Protein AF-K8PH91-F1 (afdb_monomer)

Radius of gyration: 21.68 Å; Cα contacts (8 Å, |Δi|>4): 137; chains: 1; bounding box: 67×28×54 Å

Secondary structure (DSSP, 8-state):
--------TT--PPPPHHHHHHHHHHHHHHHHHHHHHHHHHHHHHHHHHHHS----HHHHHHHHSTT-TT-SHHHHHHHHHHTTSS-HHHHHHHHHHHHHHHHHHS-SS---TTSHHHHHHHTTSTT--TTS-HHHHHHHHHHHHHHHHHHHHHHHHHHHHHHSSTT--GGGSPP-

InterPro domains:
  IPR038026 MtlR-like superfamily [SSF158668] (19-139)

Solvent-accessible surface area (backbone atoms only — not comparable to full-atom values): 10431 Å² total; per-residue (Å²): 141,78,85,74,88,71,84,62,98,76,68,96,65,82,82,48,74,67,55,51,53,50,52,52,52,34,50,48,49,37,52,49,46,45,52,49,44,49,53,41,47,53,48,51,50,50,42,51,54,73,73,48,73,93,67,55,70,72,55,46,48,55,33,46,36,87,90,20,84,44,38,45,66,68,45,44,52,54,50,36,43,78,70,65,72,43,54,71,72,51,50,52,41,51,52,29,47,50,52,39,33,46,60,58,69,75,48,100,60,94,56,42,60,81,35,68,76,39,39,57,35,47,63,61,36,88,86,59,53,99,89,54,61,51,59,59,49,50,53,52,50,46,50,51,47,42,54,54,48,49,52,52,42,55,50,48,54,51,52,49,56,61,68,72,42,93,82,77,74,85,84,74,72,79,87,129

Mean predicted aligned error: 8.78 Å

Nearest PDB structures (foldseek):
  6kcr-assembly2_C  TM=5.954E-01  e=2.487E-03  Escherichia coli K-12
  3brj-assembly2_C  TM=5.992E-01  e=7.045E-03  Vibrio parahaemolyticus RIMD 2210633
  3brj-assembly1_A  TM=6.041E-01  e=1.101E-02  Vibrio parahaemolyticus RIMD 2210633
  3c8g-assembly2_B  TM=5.232E-01  e=2.434E-02  Shigella flexneri 2a str. 2457T
  3c8g-assembly2_C  TM=5.455E-01  e=2.824E-02  Shigella flexneri 2a str. 2457T

Structure (mmCIF, N/CA/C/O backbone):
data_AF-K8PH91-F1
#
_entry.id   AF-K8PH91-F1
#
loop_
_atom_site.group_PDB
_atom_site.id
_atom_site.type_symbol
_atom_site.label_atom_id
_atom_site.label_alt_id
_atom_site.label_comp_id
_atom_site.label_asym_id
_atom_site.label_entity_id
_atom_site.label_seq_id
_atom_site.pdbx_PDB_ins_code
_atom_site.Cartn_x
_atom_site.Cartn_y
_atom_site.Cartn_z
_atom_site.occupancy
_atom_site.B_iso_or_equiv
_atom_site.auth_seq_id
_atom_site.auth_comp_id
_atom_site.auth_asym_id
_atom_site.auth_atom_id
_atom_site.pdbx_PDB_model_num
ATOM 1 N N . MET A 1 1 ? 14.617 -16.494 -24.863 1.00 36.09 1 MET A N 1
ATOM 2 C CA . MET A 1 1 ? 15.940 -15.870 -24.653 1.00 36.09 1 MET A CA 1
ATOM 3 C C . MET A 1 1 ? 15.833 -14.420 -25.073 1.00 36.09 1 MET A C 1
ATOM 5 O O . MET A 1 1 ? 16.059 -14.099 -26.228 1.00 36.09 1 MET A O 1
ATOM 9 N N . THR A 1 2 ? 15.361 -13.575 -24.169 1.00 35.97 2 THR A N 1
ATOM 10 C CA . THR A 1 2 ? 15.293 -12.124 -24.360 1.00 35.97 2 THR A CA 1
ATOM 11 C C . THR A 1 2 ? 16.398 -11.537 -23.505 1.00 35.97 2 THR A C 1
ATOM 13 O O . THR A 1 2 ? 16.424 -11.778 -22.301 1.00 35.97 2 THR A O 1
ATOM 16 N N . GLU A 1 3 ? 17.360 -10.898 -24.163 1.00 38.28 3 GLU A N 1
ATOM 17 C CA . GLU A 1 3 ? 18.585 -10.380 -23.562 1.00 38.28 3 GLU A CA 1
ATOM 18 C C . GLU A 1 3 ? 18.276 -9.422 -22.407 1.00 38.28 3 GLU A C 1
ATOM 20 O O . GLU A 1 3 ? 17.591 -8.413 -22.569 1.00 38.28 3 GLU A O 1
ATOM 25 N N . GLU A 1 4 ? 18.798 -9.751 -21.226 1.00 35.47 4 GLU A N 1
ATOM 26 C CA . GLU A 1 4 ? 18.913 -8.813 -20.116 1.00 35.47 4 GLU A CA 1
ATOM 27 C C . GLU A 1 4 ? 19.819 -7.649 -20.545 1.00 35.47 4 GLU A C 1
ATOM 29 O O . GLU A 1 4 ? 20.935 -7.902 -21.017 1.00 35.47 4 GLU A O 1
ATOM 34 N N . PRO A 1 5 ? 19.456 -6.378 -20.308 1.00 37.62 5 PRO A N 1
ATOM 35 C CA . PRO A 1 5 ? 20.433 -5.310 -20.374 1.00 37.62 5 PRO A CA 1
ATOM 36 C C . PRO A 1 5 ? 21.292 -5.391 -19.107 1.00 37.62 5 PRO A C 1
ATOM 38 O O . PRO A 1 5 ? 21.084 -4.677 -18.127 1.00 37.62 5 PRO A O 1
ATOM 41 N N . LYS A 1 6 ? 22.280 -6.290 -19.117 1.00 44.44 6 LYS A N 1
ATOM 42 C CA . LYS A 1 6 ? 23.428 -6.200 -18.217 1.00 44.44 6 LYS A CA 1
ATOM 43 C C . LYS A 1 6 ? 24.191 -4.947 -18.614 1.00 44.44 6 LYS A C 1
ATOM 45 O O . LYS A 1 6 ? 24.870 -4.944 -19.638 1.00 44.44 6 LYS A O 1
ATOM 50 N N . ILE A 1 7 ? 24.111 -3.898 -17.800 1.00 46.25 7 ILE A N 1
ATOM 51 C CA . ILE A 1 7 ? 25.081 -2.804 -17.859 1.00 46.25 7 ILE A CA 1
ATOM 52 C C . ILE A 1 7 ? 26.423 -3.415 -17.444 1.00 46.25 7 ILE A C 1
ATOM 54 O O . ILE A 1 7 ? 26.765 -3.494 -16.266 1.00 46.25 7 ILE A O 1
ATOM 58 N N . ARG A 1 8 ? 27.154 -3.958 -18.421 1.00 43.97 8 ARG A N 1
ATOM 59 C CA . ARG A 1 8 ? 28.549 -4.338 -18.247 1.00 43.97 8 ARG A CA 1
ATOM 60 C C . ARG A 1 8 ? 29.312 -3.035 -18.047 1.00 43.97 8 ARG A C 1
ATOM 62 O O . ARG A 1 8 ? 29.272 -2.165 -18.914 1.00 43.97 8 ARG A O 1
ATOM 69 N N . ILE A 1 9 ? 30.014 -2.912 -16.923 1.00 46.53 9 ILE A N 1
ATOM 70 C CA . ILE A 1 9 ? 31.053 -1.897 -16.693 1.00 46.53 9 ILE A CA 1
ATOM 71 C C . ILE A 1 9 ? 32.243 -2.242 -17.612 1.00 46.53 9 ILE A C 1
ATOM 73 O O . ILE A 1 9 ? 33.290 -2.691 -17.161 1.00 46.53 9 ILE A O 1
ATOM 77 N N . GLY A 1 10 ? 32.010 -2.182 -18.923 1.00 40.19 10 GLY A N 1
ATOM 78 C CA . GLY A 1 10 ? 32.911 -2.652 -19.974 1.00 40.19 10 GLY A CA 1
ATOM 79 C C . GLY A 1 10 ? 33.104 -1.649 -21.107 1.00 40.19 10 GLY A C 1
ATOM 80 O O . GLY A 1 10 ? 34.154 -1.677 -21.729 1.00 40.19 10 GLY A O 1
ATOM 81 N N . ASP A 1 11 ? 32.177 -0.707 -21.302 1.00 44.78 11 ASP A N 1
ATOM 82 C CA . ASP A 1 11 ? 32.326 0.356 -22.297 1.00 44.78 11 ASP A CA 1
ATOM 83 C C . ASP A 1 11 ? 32.217 1.712 -21.603 1.00 44.78 11 ASP A C 1
ATOM 85 O O . ASP A 1 11 ? 31.125 2.200 -21.311 1.00 44.78 11 ASP A O 1
ATOM 89 N N . ALA A 1 12 ? 33.365 2.333 -21.328 1.00 62.47 12 ALA A N 1
ATOM 90 C CA . ALA A 1 12 ? 33.474 3.695 -20.810 1.00 62.47 12 ALA A CA 1
ATOM 91 C C . ALA A 1 12 ? 33.094 4.735 -21.885 1.00 62.47 12 ALA A C 1
ATOM 93 O O . ALA A 1 12 ? 33.863 5.645 -22.189 1.00 62.47 12 ALA A O 1
ATOM 94 N N . ARG A 1 13 ? 31.918 4.587 -22.508 1.00 75.81 13 ARG A N 1
ATOM 95 C CA . ARG A 1 13 ? 31.358 5.608 -23.394 1.00 75.81 13 ARG A CA 1
ATOM 96 C C . ARG A 1 13 ? 30.578 6.627 -22.554 1.00 75.81 13 ARG A C 1
ATOM 98 O O . ARG A 1 13 ? 29.821 6.216 -21.672 1.00 75.81 13 ARG A O 1
ATOM 105 N N . PRO A 1 14 ? 30.723 7.937 -22.814 1.00 79.88 14 PRO A N 1
ATOM 106 C CA . PRO A 1 14 ? 29.870 8.941 -22.194 1.00 79.88 14 PRO A CA 1
ATOM 107 C C . PRO A 1 14 ? 28.394 8.633 -22.469 1.00 79.88 14 PRO A C 1
ATOM 109 O O . PRO A 1 14 ? 28.034 8.266 -23.591 1.00 79.88 14 PRO A O 1
ATOM 112 N N . LEU A 1 15 ? 27.549 8.779 -21.447 1.00 80.44 15 LEU A N 1
ATOM 113 C CA . LEU A 1 15 ? 26.101 8.650 -21.599 1.00 80.44 15 LEU A CA 1
ATOM 114 C C . LEU A 1 15 ? 25.592 9.693 -22.600 1.00 80.44 15 LEU A C 1
ATOM 116 O O . LEU A 1 15 ? 25.997 10.857 -22.574 1.00 80.44 15 LEU A O 1
ATOM 120 N N . THR A 1 16 ? 24.692 9.278 -23.484 1.00 89.00 16 THR A N 1
ATOM 121 C CA . THR A 1 16 ? 24.035 10.181 -24.434 1.00 89.00 16 THR A CA 1
ATOM 122 C C . THR A 1 16 ? 22.862 10.902 -23.771 1.00 89.00 16 THR A C 1
ATOM 124 O O . THR A 1 16 ? 22.324 10.443 -22.763 1.00 89.00 16 THR A O 1
ATOM 127 N N . THR A 1 17 ? 22.382 12.001 -24.363 1.00 86.75 17 THR A N 1
ATOM 128 C CA . THR A 1 17 ? 21.143 12.667 -23.916 1.00 86.75 17 THR A CA 1
ATOM 129 C C . THR A 1 17 ? 19.962 11.695 -23.844 1.00 86.75 17 THR A C 1
ATOM 131 O O . THR A 1 17 ? 19.163 11.775 -22.916 1.00 86.75 17 THR A O 1
ATOM 134 N N . HIS A 1 18 ? 19.869 10.744 -24.7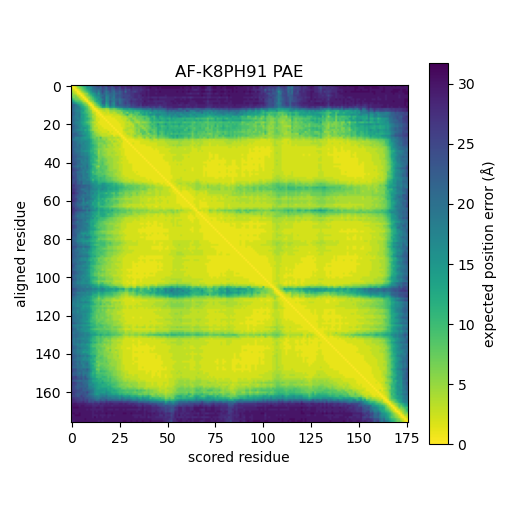80 1.00 84.69 18 HIS A N 1
ATOM 135 C CA . HIS A 1 18 ? 18.840 9.705 -24.755 1.00 84.69 18 HIS A CA 1
ATOM 136 C C . HIS A 1 18 ? 18.967 8.796 -23.523 1.00 84.69 18 HIS A C 1
ATOM 138 O O . HIS A 1 18 ? 17.960 8.516 -22.874 1.00 84.69 18 HIS A O 1
ATOM 144 N N . ASP A 1 19 ? 20.191 8.390 -23.167 1.00 82.00 19 ASP A N 1
ATOM 145 C CA . ASP A 1 19 ? 20.443 7.569 -21.978 1.00 82.00 19 ASP A CA 1
ATOM 146 C C . ASP A 1 19 ? 20.029 8.313 -20.695 1.00 82.00 19 ASP A C 1
ATOM 148 O O . ASP A 1 19 ? 19.355 7.740 -19.838 1.00 82.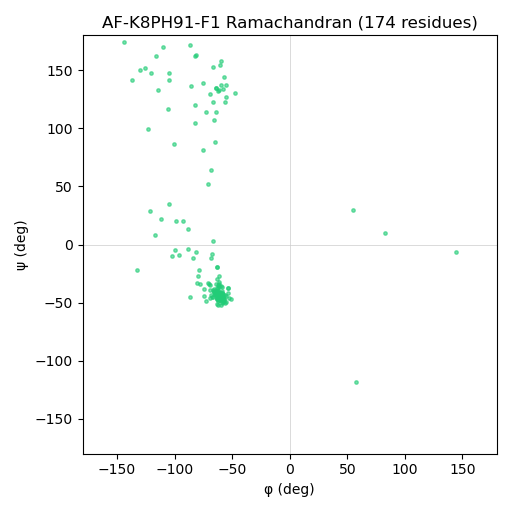00 19 ASP A O 1
ATOM 152 N N . TYR A 1 20 ? 20.340 9.613 -20.595 1.00 81.44 20 TYR A N 1
ATOM 153 C CA . TYR A 1 20 ? 19.900 10.454 -19.475 1.00 81.44 20 TYR A CA 1
ATOM 154 C C . TYR A 1 20 ? 18.374 10.600 -19.408 1.00 81.44 20 TYR A C 1
ATOM 156 O O . TYR A 1 20 ? 17.793 10.442 -18.336 1.00 81.44 20 TYR A O 1
ATOM 164 N N . LEU A 1 21 ? 17.703 10.874 -20.532 1.00 84.00 21 LEU A N 1
ATOM 165 C CA . LEU A 1 21 ? 16.242 11.015 -20.563 1.00 84.00 21 LEU A CA 1
ATOM 166 C C . LEU A 1 21 ? 15.534 9.712 -20.179 1.00 84.00 21 LEU A C 1
ATOM 168 O O . LEU A 1 21 ? 14.561 9.739 -19.425 1.00 84.00 21 LEU A O 1
ATOM 172 N N . LYS A 1 22 ? 16.044 8.570 -20.651 1.00 80.12 22 LYS A N 1
ATOM 173 C CA . LYS A 1 22 ? 15.534 7.253 -20.265 1.00 80.12 22 LYS A CA 1
ATOM 174 C C . LYS A 1 22 ? 15.691 7.022 -18.761 1.00 80.12 22 LYS A C 1
ATOM 176 O O . LYS A 1 22 ? 14.718 6.666 -18.103 1.00 80.12 22 LYS A O 1
ATOM 181 N N . MET A 1 23 ? 16.874 7.300 -18.213 1.00 77.75 23 MET A N 1
ATOM 182 C CA . MET A 1 23 ? 17.150 7.177 -16.780 1.00 77.75 23 MET A CA 1
ATOM 183 C C . MET A 1 23 ? 16.213 8.057 -15.934 1.00 77.75 23 MET A C 1
ATOM 185 O O . MET A 1 23 ? 15.685 7.593 -14.926 1.00 77.75 23 MET A O 1
ATOM 189 N N . LEU A 1 24 ? 15.962 9.304 -16.350 1.00 80.38 24 LEU A N 1
ATOM 190 C CA . LEU A 1 24 ? 15.036 10.216 -15.663 1.00 80.38 24 LEU A CA 1
ATOM 191 C C . LEU A 1 24 ? 13.580 9.728 -15.715 1.00 80.38 24 LEU A C 1
ATOM 193 O O . LEU A 1 24 ? 12.867 9.806 -14.712 1.00 80.38 24 LEU A O 1
ATOM 197 N N . SER A 1 25 ? 13.140 9.200 -16.860 1.00 78.94 25 SER A N 1
ATOM 198 C CA . SER A 1 25 ? 11.801 8.618 -17.006 1.00 78.94 25 SER A CA 1
ATOM 199 C C . SER A 1 25 ? 11.618 7.405 -16.091 1.00 78.94 25 SER A C 1
ATOM 201 O O . SER A 1 25 ? 10.629 7.322 -15.369 1.00 78.94 25 SER A O 1
ATOM 203 N N . GLU A 1 26 ? 12.584 6.487 -16.066 1.00 77.50 26 GLU A N 1
ATOM 204 C CA . GLU A 1 26 ? 12.529 5.284 -15.224 1.00 77.50 26 GLU A CA 1
ATOM 205 C C . GLU A 1 26 ? 12.576 5.628 -13.725 1.00 77.50 26 GLU A C 1
ATOM 207 O O . GLU A 1 26 ? 11.837 5.054 -12.928 1.00 77.50 26 GLU A O 1
ATOM 212 N N . GLN A 1 27 ? 13.379 6.623 -13.332 1.00 77.75 27 GLN A N 1
ATOM 213 C CA . GLN A 1 27 ? 13.377 7.153 -11.962 1.00 77.75 27 GLN A CA 1
ATOM 214 C C . GLN A 1 27 ? 12.026 7.763 -11.574 1.00 77.75 27 GLN A C 1
ATOM 216 O O . GLN A 1 27 ? 11.581 7.618 -10.435 1.00 77.75 27 GLN A O 1
ATOM 221 N N . SER A 1 28 ? 11.338 8.388 -12.530 1.00 85.44 28 SER A N 1
ATOM 222 C CA . SER A 1 28 ? 9.989 8.912 -12.315 1.00 85.44 28 SER A CA 1
ATOM 223 C C . SER A 1 28 ? 8.977 7.784 -12.082 1.00 85.44 28 SER A C 1
ATOM 225 O O . SER A 1 28 ? 8.125 7.908 -11.204 1.00 85.44 28 SER A O 1
ATOM 227 N N . GLU A 1 29 ? 9.082 6.658 -12.800 1.00 88.88 29 GLU A N 1
ATOM 228 C CA . GLU A 1 29 ? 8.237 5.477 -12.556 1.00 88.88 29 GLU A CA 1
ATOM 229 C C . GLU A 1 29 ? 8.419 4.925 -11.137 1.00 88.88 29 GLU A C 1
ATOM 231 O O . GLU A 1 29 ? 7.430 4.693 -10.437 1.00 88.88 29 GLU A O 1
ATOM 236 N N . ALA A 1 30 ? 9.669 4.762 -10.693 1.00 90.25 30 ALA A N 1
ATOM 237 C CA . ALA A 1 30 ? 9.974 4.285 -9.347 1.00 90.25 30 ALA A CA 1
ATOM 238 C C . ALA A 1 30 ? 9.447 5.246 -8.269 1.00 90.25 30 ALA A C 1
ATOM 240 O O . ALA A 1 30 ? 8.781 4.817 -7.325 1.00 90.25 30 ALA A O 1
ATOM 241 N N . GLY A 1 31 ? 9.681 6.552 -8.437 1.00 91.56 31 GLY A N 1
ATOM 242 C CA . GLY A 1 31 ? 9.158 7.581 -7.538 1.00 91.56 31 GLY A CA 1
ATOM 243 C C . GLY A 1 31 ? 7.633 7.535 -7.433 1.00 91.56 31 GLY A C 1
ATOM 244 O O . GLY A 1 31 ? 7.091 7.501 -6.328 1.00 91.56 31 GLY A O 1
ATOM 245 N N . ASN A 1 32 ? 6.938 7.433 -8.569 1.00 92.00 32 ASN A N 1
ATOM 246 C CA . ASN A 1 32 ? 5.482 7.306 -8.605 1.00 92.00 32 ASN A CA 1
ATOM 247 C C . ASN A 1 32 ? 5.000 6.048 -7.873 1.00 92.00 32 ASN A C 1
ATOM 249 O O . ASN A 1 32 ? 4.053 6.123 -7.090 1.00 92.00 32 ASN A O 1
ATOM 253 N N . ALA A 1 33 ? 5.659 4.904 -8.080 1.00 94.81 33 ALA A N 1
ATOM 254 C CA . ALA A 1 33 ? 5.285 3.656 -7.425 1.00 94.81 33 ALA A CA 1
ATOM 255 C C . ALA A 1 33 ? 5.369 3.759 -5.892 1.00 94.81 33 ALA A C 1
ATOM 257 O O . ALA A 1 33 ? 4.440 3.347 -5.188 1.00 94.81 33 ALA A O 1
ATOM 258 N N . LEU A 1 34 ? 6.456 4.352 -5.388 1.00 95.94 34 LEU A N 1
ATOM 259 C CA . LEU A 1 34 ? 6.694 4.556 -3.959 1.00 95.94 34 LEU A CA 1
ATOM 260 C C . LEU A 1 34 ? 5.694 5.542 -3.341 1.00 95.94 34 LEU A C 1
ATOM 262 O O . LEU A 1 34 ? 5.132 5.247 -2.286 1.00 95.94 34 LEU A O 1
ATOM 266 N N . VAL A 1 35 ? 5.438 6.676 -4.002 1.00 96.62 35 VAL A N 1
ATOM 267 C CA . VAL A 1 35 ? 4.491 7.701 -3.525 1.00 96.62 35 VAL A CA 1
ATOM 268 C C . VAL A 1 35 ? 3.072 7.144 -3.447 1.00 96.62 35 VAL A C 1
ATOM 270 O O . VAL A 1 35 ? 2.394 7.315 -2.437 1.00 96.62 35 VAL A O 1
ATOM 273 N N . LEU A 1 36 ? 2.629 6.439 -4.488 1.00 97.62 36 LEU A N 1
ATOM 274 C CA . LEU A 1 36 ? 1.297 5.840 -4.537 1.00 97.62 36 LEU A CA 1
ATOM 275 C C . LEU A 1 36 ? 1.113 4.755 -3.464 1.00 97.62 36 LEU A C 1
ATOM 277 O O . LE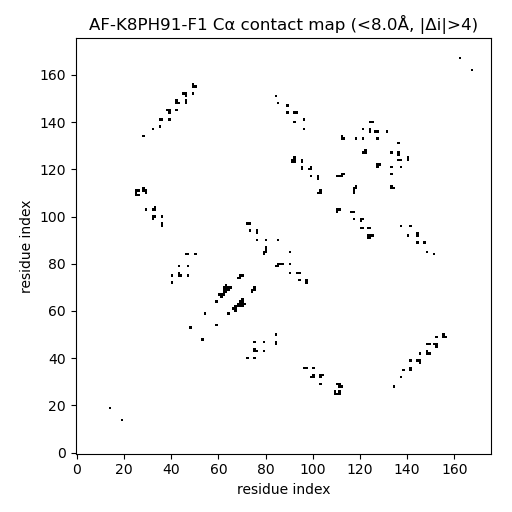U A 1 36 ? 0.089 4.745 -2.782 1.00 97.62 36 LEU A O 1
ATOM 281 N N . ALA A 1 37 ? 2.112 3.891 -3.251 1.00 98.12 37 ALA A N 1
ATOM 282 C CA . ALA A 1 37 ? 2.062 2.909 -2.166 1.00 98.12 37 ALA A CA 1
ATOM 283 C C . ALA A 1 37 ? 2.007 3.576 -0.785 1.00 98.12 37 ALA A C 1
ATOM 285 O O . ALA A 1 37 ? 1.220 3.153 0.060 1.00 98.12 37 ALA A O 1
ATOM 286 N N . GLY A 1 38 ? 2.813 4.622 -0.565 1.00 97.75 38 GLY A N 1
ATOM 287 C CA . GLY A 1 38 ? 2.798 5.397 0.677 1.00 97.75 38 GLY A CA 1
ATOM 288 C C . GLY A 1 38 ? 1.436 6.039 0.938 1.00 97.75 38 GLY A C 1
ATOM 289 O O . GLY A 1 38 ? 0.908 5.936 2.039 1.00 97.75 38 GLY A O 1
ATOM 290 N N . LEU A 1 39 ? 0.803 6.602 -0.096 1.00 97.94 39 LEU A N 1
ATOM 291 C CA . LEU A 1 39 ? -0.542 7.165 0.014 1.00 97.94 39 LEU A CA 1
ATOM 292 C C . LEU A 1 39 ? -1.570 6.115 0.463 1.00 97.94 39 LEU A C 1
ATOM 294 O O . LEU A 1 39 ? -2.397 6.389 1.331 1.00 97.94 39 LEU A O 1
ATOM 298 N N . VAL A 1 40 ? -1.537 4.917 -0.122 1.00 98.25 40 VAL A N 1
ATOM 299 C CA . VAL A 1 40 ? -2.440 3.823 0.263 1.00 98.25 40 VAL A CA 1
ATOM 300 C C . VAL A 1 40 ? -2.181 3.371 1.698 1.00 98.25 40 VAL A C 1
ATOM 302 O O . VAL A 1 40 ? -3.131 3.175 2.457 1.00 98.25 40 VAL A O 1
ATOM 305 N N . GLU A 1 41 ? -0.911 3.236 2.083 1.00 98.25 41 GLU A N 1
ATOM 306 C CA . GLU A 1 41 ? -0.515 2.890 3.448 1.00 98.25 41 GLU A CA 1
ATOM 307 C C . GLU A 1 41 ? -1.031 3.923 4.468 1.00 98.25 41 GLU A C 1
ATOM 309 O O . GLU A 1 41 ? -1.592 3.539 5.498 1.00 98.25 41 GLU A O 1
ATOM 314 N N . ASP A 1 42 ? -0.935 5.218 4.157 1.00 97.56 42 ASP A N 1
ATOM 315 C CA . ASP A 1 42 ? -1.453 6.305 4.994 1.00 97.56 42 ASP A CA 1
ATOM 316 C C . ASP A 1 42 ? -2.977 6.233 5.158 1.00 97.56 42 ASP A C 1
ATOM 318 O O . ASP A 1 42 ? -3.512 6.439 6.251 1.00 97.56 42 ASP A O 1
ATOM 322 N N . TRP A 1 43 ? -3.710 5.940 4.080 1.00 98.38 43 TRP A N 1
ATOM 323 C CA . TRP A 1 43 ? -5.163 5.756 4.142 1.00 98.38 43 TRP A CA 1
ATOM 324 C C . TRP A 1 43 ? -5.553 4.534 4.970 1.00 98.38 43 TRP A C 1
ATOM 326 O O . TRP A 1 43 ? -6.496 4.605 5.763 1.00 98.38 43 TRP A O 1
ATOM 336 N N . LEU A 1 44 ? -4.812 3.436 4.840 1.00 98.25 44 LEU A N 1
ATOM 337 C CA . LEU A 1 44 ? -5.022 2.240 5.647 1.00 98.25 44 LEU A CA 1
ATOM 338 C C . LEU A 1 44 ? -4.770 2.513 7.136 1.00 98.25 44 LEU A C 1
ATOM 340 O O . LEU A 1 44 ? -5.558 2.102 7.986 1.00 98.25 44 LEU A O 1
ATOM 344 N N . GLN A 1 45 ? -3.722 3.273 7.459 1.00 97.50 45 GLN A N 1
ATOM 345 C CA . GLN A 1 45 ? -3.456 3.720 8.824 1.00 97.50 45 GLN A CA 1
ATOM 346 C C . GLN A 1 45 ? -4.596 4.585 9.372 1.00 97.50 45 GLN A C 1
ATOM 348 O O . GLN A 1 45 ? -5.047 4.358 10.494 1.00 97.50 45 GLN A O 1
ATOM 353 N N . LYS A 1 46 ? -5.128 5.526 8.581 1.00 95.88 46 LYS A N 1
ATOM 354 C CA . LYS A 1 46 ? -6.305 6.321 8.977 1.00 95.88 46 LYS A CA 1
ATOM 355 C C . LYS A 1 46 ? -7.516 5.435 9.265 1.00 95.88 46 LYS A C 1
ATOM 357 O O . LYS A 1 46 ? -8.204 5.660 10.259 1.00 95.88 46 LYS A O 1
ATOM 362 N N . LEU A 1 47 ? -7.765 4.411 8.446 1.00 97.00 47 LEU A N 1
ATOM 363 C CA . LEU A 1 47 ? -8.850 3.455 8.682 1.00 97.00 47 LEU A CA 1
ATOM 364 C C . LEU A 1 47 ? -8.681 2.711 10.008 1.00 97.00 47 LEU A C 1
ATOM 366 O O . LEU A 1 47 ? -9.648 2.592 10.764 1.00 97.00 47 LEU A O 1
ATOM 370 N N . LEU A 1 48 ? -7.466 2.253 10.313 1.00 96.50 48 LEU A N 1
ATOM 371 C CA . LEU A 1 48 ? -7.151 1.613 11.589 1.00 96.50 48 LEU A CA 1
ATOM 372 C C . LEU A 1 48 ? -7.383 2.576 12.759 1.00 96.50 48 LEU A C 1
ATOM 374 O O . LEU A 1 48 ? -8.093 2.227 13.699 1.00 96.50 48 LEU A O 1
ATOM 378 N N . MET A 1 49 ? -6.894 3.815 12.668 1.00 93.94 49 MET A N 1
ATOM 379 C CA . MET A 1 49 ? -7.096 4.835 13.703 1.00 93.94 49 MET A CA 1
ATOM 380 C C . MET A 1 49 ? -8.582 5.116 13.961 1.00 93.94 49 MET A C 1
ATOM 382 O O . MET A 1 49 ? -9.012 5.081 15.112 1.00 93.94 49 MET A O 1
ATOM 386 N N . HIS A 1 50 ? -9.384 5.298 12.906 1.00 92.44 50 HIS A N 1
ATOM 387 C CA . HIS A 1 50 ? -10.839 5.487 13.006 1.00 92.44 50 HIS A CA 1
ATOM 388 C C . HIS A 1 50 ? -11.601 4.238 13.474 1.00 92.44 50 HIS A C 1
ATOM 390 O O . HIS A 1 50 ? -12.789 4.319 13.788 1.00 92.44 50 HIS A O 1
ATOM 396 N N . SER A 1 51 ? -10.947 3.077 13.509 1.00 91.44 51 SER A N 1
ATOM 397 C CA . SER A 1 51 ? -11.531 1.818 13.981 1.00 91.44 51 SER A CA 1
ATOM 398 C C . SER A 1 51 ? -11.138 1.476 15.416 1.00 91.44 51 SER A C 1
ATOM 400 O O . SER A 1 51 ? -11.647 0.503 15.967 1.00 91.44 51 SER A O 1
ATOM 402 N N . THR A 1 52 ? -10.269 2.277 16.029 1.00 89.31 52 THR A N 1
ATOM 403 C CA . THR A 1 52 ? -9.829 2.128 17.418 1.00 89.31 52 THR A CA 1
ATOM 404 C C . THR A 1 52 ? -10.380 3.245 18.301 1.00 89.31 52 THR A C 1
ATOM 406 O O . THR A 1 52 ? -10.933 4.232 17.819 1.00 89.31 52 THR A O 1
ATOM 409 N N . ARG A 1 53 ? -10.224 3.102 19.622 1.00 89.00 53 ARG A N 1
ATOM 410 C CA . ARG A 1 53 ? -10.466 4.211 20.557 1.00 89.00 53 ARG A CA 1
ATOM 411 C C . ARG A 1 53 ? -9.545 5.391 20.240 1.00 89.00 53 ARG A C 1
ATOM 413 O O . ARG A 1 53 ? -8.463 5.192 19.695 1.00 89.00 53 ARG A O 1
ATOM 420 N N . SER A 1 54 ? -9.933 6.588 20.673 1.00 87.44 54 SER A N 1
ATOM 421 C CA . SER A 1 54 ? -9.052 7.756 20.594 1.00 87.44 54 SER A CA 1
ATOM 422 C C . SER A 1 54 ? -7.724 7.471 21.305 1.00 87.44 54 SER A C 1
ATOM 424 O O . SER A 1 54 ? -7.704 7.022 22.456 1.00 87.44 54 SER A O 1
ATOM 426 N N . LEU A 1 55 ? -6.618 7.683 20.594 1.00 88.50 55 LEU A N 1
ATOM 427 C CA . LEU A 1 55 ? -5.263 7.469 21.090 1.00 88.50 55 LEU A CA 1
ATOM 428 C C . LEU A 1 55 ? -4.621 8.824 21.380 1.00 88.50 55 LEU A C 1
ATOM 430 O O . LEU A 1 55 ? -4.776 9.769 20.610 1.00 88.50 55 LEU A O 1
ATOM 434 N N . SER A 1 56 ? -3.847 8.913 22.463 1.00 93.19 56 SER A N 1
ATOM 435 C CA . SER A 1 56 ? -2.947 10.052 22.645 1.00 93.19 56 SER A CA 1
ATOM 436 C C . SER A 1 56 ? -1.843 10.022 21.586 1.00 93.19 56 SER A C 1
ATOM 438 O O . SER A 1 56 ? -1.442 8.944 21.142 1.00 93.19 56 SER A O 1
ATOM 440 N N . ASN A 1 57 ? -1.294 11.187 21.230 1.00 91.38 57 ASN A N 1
ATOM 441 C CA . ASN A 1 57 ? -0.198 11.275 20.256 1.00 91.38 57 ASN A CA 1
ATOM 442 C C . ASN A 1 57 ? 0.982 10.364 20.638 1.00 91.38 57 ASN A C 1
ATOM 444 O O . ASN A 1 57 ? 1.500 9.638 19.798 1.00 91.38 57 ASN A O 1
ATOM 448 N N . THR A 1 58 ? 1.342 10.310 21.925 1.00 94.31 58 THR A N 1
ATOM 449 C CA . THR A 1 58 ? 2.417 9.440 22.428 1.00 94.31 58 THR A CA 1
ATOM 450 C C . THR A 1 58 ? 2.136 7.956 22.189 1.00 94.31 58 THR A C 1
ATOM 452 O O . THR A 1 58 ? 3.049 7.202 21.856 1.00 94.31 58 THR A O 1
ATOM 455 N N . LEU A 1 59 ? 0.890 7.512 22.381 1.00 92.56 59 LEU A N 1
ATOM 456 C CA . LEU A 1 59 ? 0.517 6.119 22.142 1.00 92.56 59 LEU A CA 1
ATOM 457 C C . LEU A 1 59 ? 0.421 5.820 20.642 1.00 92.56 59 LEU A C 1
ATOM 459 O O . LEU A 1 59 ? 0.873 4.761 20.218 1.00 92.56 59 LEU A O 1
ATOM 463 N N . ALA A 1 60 ? -0.098 6.757 19.845 1.00 92.44 60 ALA A N 1
ATOM 464 C CA . ALA A 1 60 ? -0.142 6.634 18.392 1.00 92.44 60 ALA A CA 1
ATOM 465 C C . ALA A 1 60 ? 1.268 6.451 17.807 1.00 92.44 60 ALA A C 1
ATOM 467 O O . ALA A 1 60 ? 1.496 5.480 17.092 1.00 92.44 60 ALA A O 1
ATOM 468 N N . THR A 1 61 ? 2.234 7.285 18.205 1.00 92.56 61 THR A N 1
ATOM 469 C CA . THR A 1 61 ? 3.642 7.145 17.794 1.00 92.56 61 THR A CA 1
ATOM 470 C C . THR A 1 61 ? 4.229 5.794 18.200 1.00 92.56 61 THR A C 1
ATOM 472 O O . THR A 1 61 ? 4.882 5.134 17.402 1.00 92.56 61 THR A O 1
ATOM 475 N N . LYS A 1 62 ? 3.957 5.309 19.419 1.00 94.38 62 LYS A N 1
ATOM 476 C CA . LYS A 1 62 ? 4.430 3.978 19.849 1.00 94.38 62 LYS A CA 1
ATOM 477 C C . LYS A 1 62 ? 3.849 2.825 19.025 1.00 94.38 62 LYS A C 1
ATOM 479 O O . LYS A 1 62 ? 4.478 1.775 18.943 1.00 94.38 62 LYS A O 1
ATOM 484 N N . ILE A 1 63 ? 2.641 2.986 18.488 1.00 95.25 63 ILE A N 1
ATOM 485 C CA . ILE A 1 63 ? 1.936 1.934 17.749 1.00 95.25 63 ILE A CA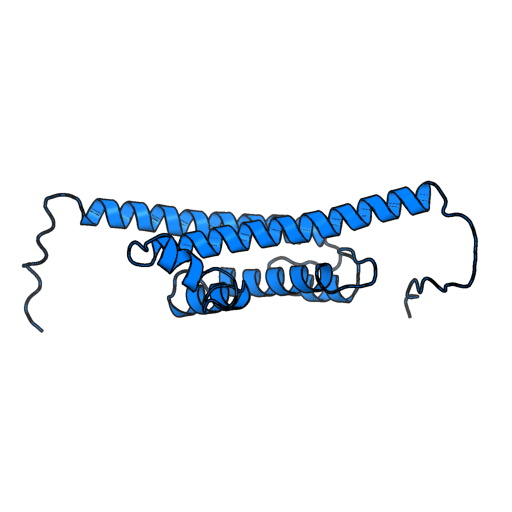 1
ATOM 486 C C . ILE A 1 63 ? 2.321 1.936 16.267 1.00 95.25 63 ILE A C 1
ATOM 488 O O . ILE A 1 63 ? 2.572 0.865 15.715 1.00 95.25 63 ILE A O 1
ATOM 492 N N . TYR A 1 64 ? 2.361 3.115 15.646 1.00 93.75 64 TYR A N 1
ATOM 493 C CA . TYR A 1 64 ? 2.480 3.275 14.195 1.00 93.75 64 TYR A CA 1
ATOM 494 C C . TYR A 1 64 ? 3.881 3.662 13.706 1.00 93.75 64 TYR A C 1
ATOM 496 O O . TYR A 1 64 ? 4.119 3.585 12.505 1.00 93.75 64 TYR A O 1
ATOM 504 N N . ASP A 1 65 ? 4.815 4.023 14.592 1.00 91.81 65 ASP A N 1
ATOM 505 C CA . ASP A 1 65 ? 6.163 4.449 14.198 1.00 91.81 65 ASP A CA 1
ATOM 506 C C . ASP A 1 65 ? 7.255 3.497 14.717 1.00 91.81 65 ASP A C 1
ATOM 508 O O . ASP A 1 65 ? 7.061 2.705 15.644 1.00 91.81 65 ASP A O 1
ATOM 512 N N . GLY A 1 66 ? 8.446 3.576 14.114 1.00 91.69 66 GLY A N 1
ATOM 513 C CA . GLY A 1 66 ? 9.632 2.824 14.533 1.00 91.69 66 GLY A CA 1
ATOM 514 C C . GLY A 1 66 ? 9.415 1.307 14.536 1.00 91.69 66 GLY A C 1
ATOM 515 O O . GLY A 1 66 ? 9.136 0.703 13.502 1.00 91.69 66 GLY A O 1
ATOM 516 N N . TYR A 1 67 ? 9.548 0.689 15.710 1.00 92.00 67 TYR A N 1
ATOM 517 C CA . TYR A 1 67 ? 9.338 -0.751 15.926 1.00 92.00 67 TYR A CA 1
ATOM 518 C C . TYR A 1 67 ? 7.948 -1.068 16.497 1.00 92.00 67 TYR A C 1
ATOM 520 O O . TYR A 1 67 ? 7.752 -2.113 17.119 1.00 92.00 67 TYR A O 1
ATOM 528 N N . GLY A 1 68 ? 6.998 -0.145 16.335 1.00 94.31 68 GLY A N 1
ATOM 529 C CA . GLY A 1 68 ? 5.622 -0.335 16.759 1.00 94.31 68 GLY A CA 1
ATOM 530 C C . GLY A 1 68 ? 4.943 -1.526 16.064 1.00 94.31 68 GLY A C 1
ATOM 531 O O . GLY A 1 68 ? 5.323 -1.914 14.959 1.00 94.31 68 GLY A O 1
ATOM 532 N N . PRO A 1 69 ? 3.917 -2.125 16.692 1.00 94.62 69 PRO A N 1
ATOM 533 C CA . PRO A 1 69 ? 3.199 -3.282 16.151 1.00 94.62 69 PRO A CA 1
ATOM 534 C C . PRO A 1 69 ? 2.466 -3.018 14.827 1.00 94.62 69 PRO A C 1
ATOM 536 O O . PRO A 1 69 ? 2.128 -3.974 14.135 1.00 94.62 69 PRO A O 1
ATOM 539 N N . LEU A 1 70 ? 2.204 -1.753 14.484 1.00 95.88 70 LEU A N 1
ATOM 540 C CA . LEU A 1 70 ? 1.582 -1.327 13.228 1.00 95.88 70 LEU A CA 1
ATOM 541 C C . LEU A 1 70 ? 2.495 -0.368 12.454 1.00 95.88 70 LEU A C 1
ATOM 543 O O . LEU A 1 70 ? 1.993 0.500 11.741 1.00 95.88 70 LEU A O 1
ATOM 547 N N . SER A 1 71 ? 3.819 -0.482 12.601 1.00 95.38 71 SER A N 1
ATOM 548 C CA . SER A 1 71 ? 4.753 0.415 11.912 1.00 95.38 71 SER A CA 1
ATOM 549 C C . SER A 1 71 ? 4.989 0.055 10.451 1.00 95.38 71 SER A C 1
ATOM 551 O O . SER A 1 71 ? 5.360 0.915 9.654 1.00 95.38 71 SER A O 1
ATOM 553 N N . GLN A 1 72 ? 4.733 -1.196 10.069 1.00 96.38 72 GLN A N 1
ATOM 554 C CA . GLN A 1 72 ? 4.954 -1.677 8.711 1.00 96.38 72 GLN A CA 1
ATOM 555 C C . GLN A 1 72 ? 3.656 -1.832 7.927 1.00 96.38 72 GLN A C 1
ATOM 557 O O . GLN A 1 72 ? 2.624 -2.253 8.456 1.00 96.38 72 GLN A O 1
ATOM 562 N N . PHE A 1 73 ? 3.749 -1.605 6.617 1.00 97.50 73 PHE A N 1
ATOM 563 C CA . PHE A 1 73 ? 2.620 -1.751 5.707 1.00 97.50 73 PHE A CA 1
ATOM 564 C C . PHE A 1 73 ? 1.977 -3.145 5.786 1.00 97.50 73 PHE A C 1
ATOM 566 O O . PHE A 1 73 ? 0.760 -3.259 5.884 1.00 97.50 73 PHE A O 1
ATOM 573 N N . SER A 1 74 ? 2.782 -4.212 5.822 1.00 97.44 74 SER A N 1
ATOM 574 C CA . SER A 1 74 ? 2.285 -5.588 5.969 1.00 97.44 74 SER A CA 1
ATOM 575 C C . SER A 1 74 ? 1.449 -5.773 7.235 1.00 97.44 74 SER A C 1
ATOM 577 O O . SER A 1 74 ? 0.354 -6.312 7.158 1.00 97.44 74 SER A O 1
ATOM 579 N N . GLN A 1 75 ? 1.923 -5.283 8.382 1.00 98.06 75 GLN A N 1
ATOM 580 C CA . GLN A 1 75 ? 1.213 -5.398 9.660 1.00 98.06 75 GLN A CA 1
ATOM 581 C C . GLN A 1 75 ? -0.147 -4.696 9.605 1.00 98.06 75 GLN A C 1
ATOM 583 O O . GLN A 1 75 ? -1.148 -5.252 10.049 1.00 98.06 75 GLN A O 1
ATOM 588 N N . LYS A 1 76 ? -0.197 -3.498 9.006 1.00 98.44 76 LYS A N 1
ATOM 589 C CA . LYS A 1 76 ? -1.446 -2.751 8.805 1.00 98.44 76 LYS A CA 1
ATOM 590 C C . LYS A 1 76 ? -2.429 -3.529 7.923 1.00 98.44 76 LYS A C 1
ATOM 592 O O . LYS A 1 76 ? -3.612 -3.563 8.247 1.00 98.44 76 LYS A O 1
ATOM 597 N N . ILE A 1 77 ? -1.947 -4.163 6.847 1.00 98.69 77 ILE A N 1
ATOM 598 C CA . ILE A 1 77 ? -2.770 -4.976 5.934 1.00 98.69 77 ILE A CA 1
ATOM 599 C C . ILE A 1 77 ? -3.382 -6.170 6.673 1.00 98.69 77 ILE A C 1
ATOM 601 O O . ILE A 1 77 ? -4.600 -6.333 6.643 1.00 98.69 77 ILE A O 1
ATOM 605 N N . GLU A 1 78 ? -2.567 -6.966 7.373 1.00 98.50 78 GLU A N 1
ATOM 606 C CA . GLU A 1 78 ? -3.057 -8.163 8.074 1.00 98.50 78 GLU A CA 1
ATOM 607 C C . GLU A 1 78 ? -4.072 -7.806 9.167 1.00 98.50 78 GLU A C 1
ATOM 609 O O . GLU A 1 78 ? -5.124 -8.431 9.279 1.00 98.50 78 GLU A O 1
ATOM 614 N N . ILE A 1 79 ? -3.794 -6.761 9.951 1.00 98.06 79 ILE A N 1
ATOM 615 C CA . ILE A 1 79 ? -4.690 -6.327 11.025 1.00 98.06 79 ILE A CA 1
ATOM 616 C C . ILE A 1 79 ? -5.990 -5.766 10.448 1.00 98.06 79 ILE A C 1
ATOM 618 O O . ILE A 1 79 ? -7.066 -6.140 10.904 1.00 98.06 79 ILE A O 1
ATOM 622 N N . ALA A 1 80 ? -5.931 -4.924 9.416 1.00 98.19 80 ALA A N 1
ATOM 623 C CA . ALA A 1 80 ? -7.147 -4.416 8.790 1.00 98.19 80 ALA A CA 1
ATOM 624 C C . ALA A 1 80 ? -8.037 -5.542 8.241 1.00 98.19 80 ALA A C 1
ATOM 626 O O . ALA A 1 80 ? -9.258 -5.440 8.335 1.00 98.19 80 ALA A O 1
ATOM 627 N N . TYR A 1 81 ? -7.439 -6.609 7.708 1.00 98.50 81 TYR A N 1
ATOM 628 C CA . TYR A 1 81 ? -8.176 -7.753 7.182 1.00 98.50 81 TYR A CA 1
ATOM 629 C C . TYR A 1 81 ? -8.792 -8.623 8.282 1.00 98.50 81 TYR A C 1
ATOM 631 O O . TYR A 1 81 ? -9.990 -8.886 8.247 1.00 98.50 81 TYR A O 1
ATOM 639 N N . ILE A 1 82 ? -8.018 -9.000 9.307 1.00 98.00 82 ILE A N 1
ATOM 640 C CA . ILE A 1 82 ? -8.504 -9.843 10.418 1.00 98.00 82 ILE A CA 1
ATOM 641 C C . ILE A 1 82 ? -9.647 -9.167 11.191 1.00 98.00 82 ILE A C 1
ATOM 643 O O . ILE A 1 82 ? -10.543 -9.845 11.685 1.00 98.00 82 ILE A O 1
ATOM 647 N N . PHE A 1 83 ? -9.635 -7.836 11.290 1.00 96.88 83 PHE A N 1
ATOM 648 C CA . PHE A 1 83 ? -10.713 -7.063 11.914 1.00 96.88 83 PHE A CA 1
ATOM 649 C C . PHE A 1 83 ? -11.838 -6.667 10.938 1.00 96.88 83 PHE A C 1
ATOM 651 O O . PHE A 1 83 ? -12.644 -5.796 11.270 1.00 96.88 83 PHE A O 1
ATOM 658 N N . GLU A 1 84 ? -11.885 -7.265 9.742 1.00 96.56 84 GLU A N 1
ATOM 659 C CA . GLU A 1 84 ? -12.918 -7.051 8.714 1.00 96.56 84 GLU A CA 1
ATOM 660 C C . GLU A 1 84 ? -13.104 -5.571 8.314 1.00 96.56 84 GLU A C 1
ATOM 662 O O . GLU A 1 84 ? -14.188 -5.117 7.935 1.00 96.56 84 GLU A O 1
ATOM 667 N N . LEU A 1 85 ? -12.035 -4.772 8.400 1.00 97.19 85 LEU A N 1
ATOM 668 C CA . LEU A 1 85 ? -12.057 -3.359 8.006 1.00 97.19 85 LEU A CA 1
ATOM 669 C C . LEU A 1 85 ? -11.947 -3.194 6.485 1.00 97.19 85 LEU A C 1
ATOM 671 O O . LEU A 1 85 ? -12.440 -2.209 5.927 1.00 97.19 85 LEU A O 1
ATOM 675 N N . ILE A 1 86 ? -11.312 -4.165 5.834 1.00 98.06 86 ILE A N 1
ATOM 676 C CA . ILE A 1 86 ? -11.180 -4.307 4.385 1.00 98.06 86 ILE A CA 1
ATOM 677 C C . ILE A 1 86 ? -11.683 -5.691 3.967 1.00 98.06 86 ILE A C 1
ATOM 679 O O . ILE A 1 86 ? -11.651 -6.626 4.764 1.00 98.06 86 ILE A O 1
ATOM 683 N N . ASP A 1 87 ? -12.168 -5.808 2.734 1.00 97.50 87 ASP A N 1
ATOM 684 C CA . ASP A 1 87 ? -12.577 -7.089 2.153 1.00 97.50 87 ASP A CA 1
ATOM 685 C C . ASP A 1 87 ? -11.391 -7.818 1.497 1.00 97.50 87 ASP A C 1
ATOM 687 O O . ASP A 1 87 ? -10.289 -7.273 1.385 1.00 97.50 87 ASP A O 1
ATOM 691 N N . GLU A 1 88 ? -11.620 -9.068 1.089 1.00 97.94 88 GLU A N 1
ATOM 692 C CA . GLU A 1 88 ? -10.614 -9.929 0.450 1.00 97.94 88 GLU A CA 1
ATOM 693 C C . GLU A 1 88 ? -10.063 -9.309 -0.846 1.00 97.94 88 GLU A C 1
ATOM 695 O O . GLU A 1 88 ? -8.853 -9.300 -1.066 1.00 97.94 88 GLU A O 1
ATOM 700 N N . ASP A 1 89 ? -10.936 -8.680 -1.642 1.00 97.12 89 ASP A N 1
ATOM 701 C CA . ASP A 1 89 ? -10.566 -7.948 -2.857 1.00 97.12 89 ASP A CA 1
ATOM 702 C C . ASP A 1 89 ? -9.529 -6.846 -2.559 1.00 97.12 89 ASP A C 1
ATOM 704 O O . ASP A 1 89 ? -8.500 -6.752 -3.228 1.00 97.12 89 ASP A O 1
ATOM 708 N N . VAL A 1 90 ? -9.776 -5.996 -1.556 1.00 98.25 90 VAL A N 1
ATOM 709 C CA . VAL A 1 90 ? -8.831 -4.941 -1.156 1.00 98.25 90 VAL A CA 1
ATOM 710 C C . VAL A 1 90 ? -7.577 -5.542 -0.519 1.00 98.25 90 VAL A C 1
ATOM 712 O O . VAL A 1 90 ? -6.477 -5.056 -0.775 1.00 98.25 90 VAL A O 1
ATOM 715 N N . TYR A 1 91 ? -7.703 -6.594 0.287 1.00 98.62 91 TYR A N 1
ATOM 71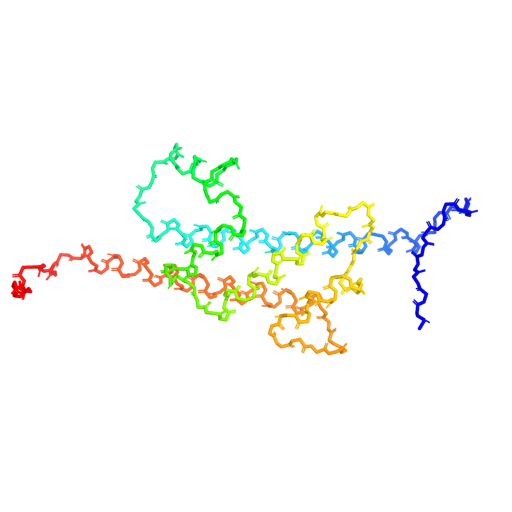6 C CA . TYR A 1 91 ? -6.563 -7.258 0.922 1.00 98.62 91 TYR A CA 1
ATOM 717 C C . TYR A 1 91 ? -5.538 -7.769 -0.102 1.00 98.62 91 TYR A C 1
ATOM 719 O O . TYR A 1 91 ? -4.347 -7.450 0.005 1.00 98.62 91 TYR A O 1
ATOM 727 N N . ASP A 1 92 ? -5.989 -8.490 -1.130 1.00 98.31 92 ASP A N 1
ATOM 728 C CA . ASP A 1 92 ? -5.111 -9.042 -2.165 1.00 98.31 92 ASP A CA 1
ATOM 729 C C . ASP A 1 92 ? -4.405 -7.948 -2.976 1.00 98.31 92 ASP A C 1
ATOM 731 O O . ASP A 1 92 ? -3.196 -8.027 -3.234 1.00 98.31 92 ASP A O 1
ATOM 735 N N . GLU A 1 93 ? -5.129 -6.875 -3.305 1.00 98.44 93 GLU A N 1
ATOM 736 C CA . GLU A 1 93 ? -4.580 -5.699 -3.984 1.00 98.44 93 GLU A CA 1
ATOM 737 C C . GLU A 1 93 ? -3.485 -5.024 -3.162 1.00 98.44 93 GLU A C 1
ATOM 739 O O . GLU A 1 93 ? -2.401 -4.739 -3.674 1.00 98.44 93 GLU A O 1
ATOM 744 N N . LEU A 1 94 ? -3.728 -4.797 -1.869 1.00 98.62 94 LEU A N 1
ATOM 745 C CA . LEU A 1 94 ? -2.751 -4.170 -0.982 1.00 98.62 94 LEU A CA 1
ATOM 746 C C . LEU A 1 94 ? -1.479 -5.010 -0.857 1.00 98.62 94 LEU A C 1
ATOM 748 O O . LEU A 1 94 ? -0.376 -4.458 -0.836 1.00 98.62 94 LEU A O 1
ATOM 752 N N . ARG A 1 95 ? -1.601 -6.343 -0.827 1.00 98.56 95 ARG A N 1
ATOM 753 C CA . ARG A 1 95 ? -0.436 -7.237 -0.820 1.00 98.56 95 ARG A CA 1
ATOM 754 C C . ARG A 1 95 ? 0.361 -7.140 -2.115 1.00 98.56 95 ARG A C 1
ATOM 756 O O . A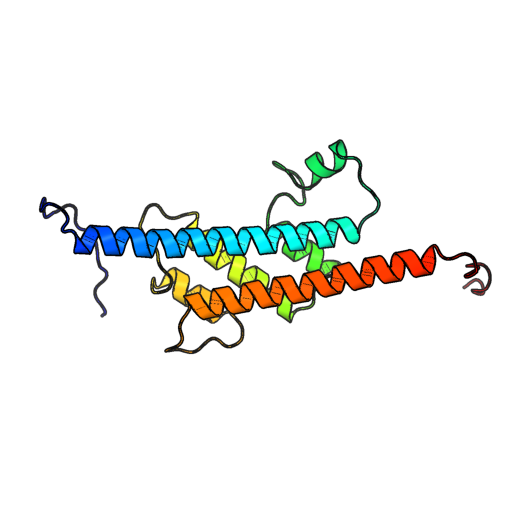RG A 1 95 ? 1.588 -7.080 -2.043 1.00 98.56 95 ARG A O 1
ATOM 763 N N . ALA A 1 96 ? -0.302 -7.095 -3.270 1.00 98.38 96 ALA A N 1
ATOM 764 C CA . ALA A 1 96 ? 0.367 -6.897 -4.555 1.00 98.38 96 ALA A CA 1
ATOM 765 C C . ALA A 1 96 ? 1.066 -5.526 -4.622 1.00 98.38 96 ALA A C 1
ATOM 767 O O . ALA A 1 96 ? 2.251 -5.458 -4.947 1.00 98.38 96 ALA A O 1
ATOM 768 N N . ILE A 1 97 ? 0.384 -4.448 -4.218 1.00 98.50 97 ILE A N 1
ATOM 769 C CA . ILE A 1 97 ? 0.943 -3.087 -4.156 1.00 98.50 97 ILE A CA 1
ATOM 770 C C . ILE A 1 97 ? 2.178 -3.040 -3.247 1.00 98.50 97 ILE A C 1
ATOM 772 O O . ILE A 1 97 ? 3.206 -2.473 -3.621 1.00 98.50 97 ILE A O 1
ATOM 776 N N . LYS A 1 98 ? 2.112 -3.679 -2.072 1.00 98.19 98 LYS A N 1
ATOM 777 C CA . LYS A 1 98 ? 3.241 -3.780 -1.139 1.00 98.19 98 LYS A CA 1
ATOM 778 C C . LYS A 1 98 ? 4.443 -4.483 -1.777 1.00 98.19 98 LYS A C 1
ATOM 780 O O . LYS A 1 98 ? 5.561 -3.991 -1.647 1.00 98.19 98 LYS A O 1
ATOM 785 N N . GLU A 1 99 ? 4.244 -5.608 -2.465 1.00 97.44 99 GLU A N 1
ATOM 786 C CA . GLU A 1 99 ? 5.355 -6.298 -3.139 1.00 97.44 99 GLU A CA 1
ATOM 787 C C . GLU A 1 99 ? 5.946 -5.460 -4.279 1.00 97.44 99 GLU A C 1
ATOM 789 O O . GLU A 1 99 ? 7.167 -5.351 -4.377 1.00 97.44 99 GLU A O 1
ATOM 794 N N . ILE A 1 100 ? 5.113 -4.786 -5.079 1.00 96.94 100 ILE A N 1
ATOM 795 C CA . ILE A 1 100 ? 5.575 -3.871 -6.136 1.00 96.94 100 ILE A CA 1
ATOM 796 C C . ILE A 1 100 ? 6.435 -2.752 -5.536 1.00 96.94 100 ILE A C 1
ATOM 798 O O . ILE A 1 100 ? 7.568 -2.548 -5.978 1.00 96.94 100 ILE A O 1
ATOM 802 N N . ARG A 1 101 ? 5.955 -2.079 -4.479 1.00 95.69 101 ARG A N 1
ATOM 803 C CA . ARG A 1 101 ? 6.728 -1.069 -3.734 1.00 95.69 101 ARG A CA 1
ATOM 804 C C . ARG A 1 101 ? 8.074 -1.630 -3.280 1.00 95.69 101 ARG A C 1
ATOM 806 O O . ARG A 1 101 ? 9.095 -0.973 -3.462 1.00 95.69 101 ARG A O 1
ATOM 813 N N . ASN A 1 102 ? 8.090 -2.835 -2.713 1.00 94.69 102 ASN A N 1
ATOM 814 C CA . ASN A 1 102 ? 9.312 -3.459 -2.211 1.00 94.69 102 ASN A CA 1
ATOM 815 C C . ASN A 1 102 ? 10.334 -3.716 -3.328 1.00 94.69 102 ASN A C 1
ATOM 817 O O . ASN A 1 102 ? 11.528 -3.512 -3.106 1.00 94.69 102 ASN A O 1
ATOM 821 N N . ARG A 1 103 ? 9.892 -4.102 -4.535 1.00 94.38 103 ARG A N 1
ATOM 822 C CA . ARG A 1 103 ? 10.782 -4.252 -5.703 1.00 94.38 103 ARG A CA 1
ATOM 823 C C . ARG A 1 103 ? 11.411 -2.929 -6.139 1.00 94.38 103 ARG A C 1
ATOM 825 O O . ARG A 1 103 ? 12.560 -2.933 -6.573 1.00 94.38 103 ARG A O 1
ATOM 832 N N . PHE A 1 104 ? 10.699 -1.812 -5.994 1.00 92.50 104 PHE A N 1
ATOM 833 C CA . PHE A 1 104 ? 11.250 -0.479 -6.250 1.00 92.50 104 PHE A CA 1
ATOM 834 C C . PHE A 1 104 ? 12.136 0.041 -5.106 1.00 92.50 104 PHE A C 1
ATOM 836 O O . PHE A 1 104 ? 13.110 0.737 -5.370 1.00 92.50 104 PHE A O 1
ATOM 843 N N . ALA A 1 105 ? 11.834 -0.295 -3.848 1.00 87.94 105 ALA A N 1
ATOM 844 C CA . ALA A 1 105 ? 12.557 0.211 -2.677 1.00 87.94 105 ALA A CA 1
ATOM 845 C C . ALA A 1 105 ? 13.876 -0.527 -2.383 1.00 87.94 105 ALA A C 1
ATOM 847 O O . ALA A 1 105 ? 14.823 0.078 -1.888 1.00 87.94 105 ALA A O 1
ATOM 848 N N . HIS A 1 106 ? 13.952 -1.831 -2.662 1.00 77.94 106 HIS A N 1
ATOM 849 C CA . HIS A 1 106 ? 15.085 -2.684 -2.276 1.00 77.94 106 HIS A CA 1
ATOM 850 C C . HIS A 1 106 ? 16.010 -3.039 -3.444 1.00 77.94 106 HIS A C 1
ATOM 852 O O . HIS A 1 106 ? 16.557 -4.140 -3.496 1.00 77.94 106 HIS A O 1
ATOM 858 N N . THR A 1 107 ? 16.198 -2.117 -4.386 1.00 70.00 107 THR A N 1
ATOM 859 C CA . THR A 1 107 ? 17.042 -2.349 -5.559 1.00 70.00 107 THR A CA 1
ATOM 860 C C . THR A 1 107 ? 18.268 -1.440 -5.567 1.00 70.00 107 THR A C 1
ATOM 862 O O . THR A 1 107 ? 18.179 -0.233 -5.366 1.00 70.00 107 THR A O 1
ATOM 865 N N . THR A 1 108 ? 19.435 -2.028 -5.828 1.00 66.94 108 THR A N 1
ATOM 866 C CA . THR A 1 108 ? 20.675 -1.303 -6.161 1.00 66.94 108 THR A CA 1
ATOM 867 C C . THR A 1 108 ? 20.797 -1.037 -7.665 1.00 66.94 108 THR A C 1
ATOM 869 O O . THR A 1 108 ? 21.737 -0.382 -8.109 1.00 66.94 108 THR A O 1
ATOM 872 N N . VAL A 1 109 ? 19.846 -1.550 -8.452 1.00 70.12 109 VAL A N 1
ATOM 873 C CA . VAL A 1 109 ? 19.793 -1.467 -9.915 1.00 70.12 109 VAL A CA 1
ATOM 874 C C . VAL A 1 109 ? 18.507 -0.754 -10.334 1.00 70.12 109 VAL A C 1
ATOM 876 O O . VAL A 1 109 ? 17.475 -0.885 -9.682 1.00 70.12 109 VAL A O 1
ATOM 879 N N . PHE A 1 110 ? 18.534 -0.010 -11.436 1.00 75.31 110 PHE A N 1
ATOM 880 C CA . PHE A 1 110 ? 17.335 0.635 -11.974 1.00 75.31 110 PHE A CA 1
ATOM 881 C C . PHE A 1 110 ? 16.236 -0.397 -12.285 1.00 75.31 110 PHE A C 1
ATOM 883 O O . PHE A 1 110 ? 16.497 -1.445 -12.882 1.00 75.31 110 PHE A O 1
ATOM 890 N N . ARG A 1 111 ? 15.002 -0.092 -11.868 1.00 85.81 111 ARG A N 1
ATOM 891 C CA . ARG A 1 111 ? 13.795 -0.894 -12.111 1.00 85.81 111 ARG A CA 1
ATOM 892 C C . ARG A 1 111 ? 12.693 -0.002 -12.674 1.00 85.81 111 ARG A C 1
ATOM 894 O O . ARG A 1 111 ? 12.623 1.181 -12.363 1.00 85.81 111 ARG A O 1
ATOM 901 N N . ASN A 1 112 ? 11.834 -0.600 -13.484 1.00 90.69 112 ASN A N 1
ATOM 902 C CA . ASN A 1 112 ? 10.674 0.023 -14.121 1.00 90.69 112 ASN A CA 1
ATOM 903 C C . A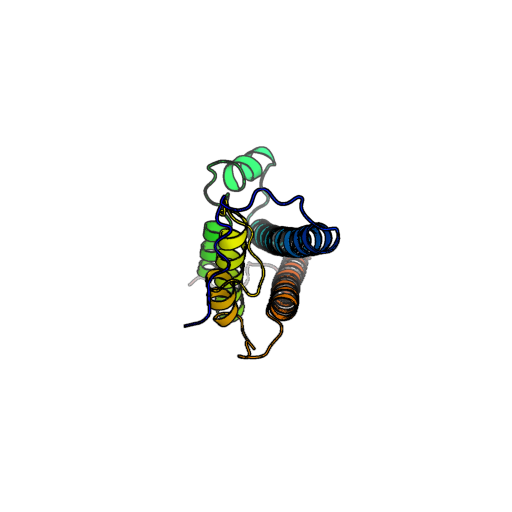SN A 1 112 ? 9.524 -1.000 -14.180 1.00 90.69 112 ASN A C 1
ATOM 905 O O . ASN A 1 112 ? 9.723 -2.182 -13.876 1.00 90.69 112 ASN A O 1
ATOM 909 N N . PHE A 1 113 ? 8.331 -0.594 -14.613 1.00 92.88 113 PHE A N 1
ATOM 910 C CA . PHE A 1 113 ? 7.159 -1.490 -14.658 1.00 92.88 113 PHE A CA 1
ATOM 911 C C . PHE A 1 113 ? 7.249 -2.632 -15.689 1.00 92.88 113 PHE A C 1
ATOM 913 O O . PHE A 1 113 ? 6.408 -3.538 -15.700 1.00 92.88 113 PHE A O 1
ATOM 920 N N . LYS A 1 114 ? 8.276 -2.614 -16.548 1.00 91.69 114 LYS A N 1
ATOM 921 C CA . LYS A 1 114 ? 8.584 -3.670 -17.526 1.00 91.69 114 LYS A CA 1
ATOM 922 C C . LYS A 1 114 ? 9.629 -4.666 -17.022 1.00 91.69 114 LYS A C 1
ATOM 924 O O . LYS A 1 114 ? 9.864 -5.680 -17.673 1.00 91.69 114 LYS A O 1
ATOM 929 N N . SER A 1 115 ? 10.259 -4.390 -15.882 1.00 91.88 115 SER A N 1
ATOM 930 C CA . SER A 1 115 ? 11.234 -5.289 -15.266 1.00 91.88 115 SER A CA 1
ATOM 931 C C . SER A 1 115 ? 10.539 -6.584 -14.850 1.00 91.88 115 SER A C 1
ATOM 933 O O . SER A 1 115 ? 9.472 -6.520 -14.246 1.00 91.88 115 SER A O 1
ATOM 935 N N . GLU A 1 116 ? 11.135 -7.743 -15.139 1.00 92.56 116 GLU A N 1
ATOM 936 C CA . GLU A 1 116 ? 10.504 -9.061 -14.940 1.00 92.56 116 GLU A CA 1
ATOM 937 C C . GLU A 1 116 ? 9.921 -9.236 -13.530 1.00 92.56 116 GLU A C 1
ATOM 939 O O . GLU A 1 116 ? 8.763 -9.620 -13.374 1.00 92.56 116 GLU A O 1
ATOM 944 N N . GLU A 1 117 ? 10.690 -8.873 -12.503 1.00 92.00 117 GLU A N 1
ATOM 945 C CA . GLU A 1 117 ? 10.270 -8.958 -11.102 1.00 92.00 117 GLU A CA 1
ATOM 946 C C . GLU A 1 117 ? 9.053 -8.076 -10.792 1.00 92.00 117 GLU A C 1
ATOM 948 O O . GLU A 1 117 ? 8.149 -8.509 -10.085 1.00 92.00 117 GLU A O 1
ATOM 953 N N . VAL A 1 118 ? 9.004 -6.855 -11.335 1.00 95.00 118 VAL A N 1
ATOM 954 C CA . VAL A 1 118 ? 7.891 -5.916 -11.119 1.00 95.00 118 VAL A CA 1
ATOM 955 C C . VAL A 1 118 ? 6.665 -6.357 -11.915 1.00 95.00 118 VAL A C 1
ATOM 957 O O . VAL A 1 118 ? 5.556 -6.396 -11.385 1.00 95.00 118 VAL A O 1
ATOM 960 N N . ALA A 1 119 ? 6.861 -6.744 -13.176 1.00 95.81 119 ALA A N 1
ATOM 961 C CA . ALA A 1 119 ? 5.803 -7.222 -14.054 1.00 95.81 119 ALA A CA 1
ATOM 962 C C . ALA A 1 119 ? 5.139 -8.493 -13.506 1.00 95.81 119 ALA A C 1
ATOM 964 O O . ALA A 1 119 ? 3.926 -8.650 -13.636 1.00 95.81 119 ALA A O 1
ATOM 965 N N . LYS A 1 120 ? 5.910 -9.375 -12.856 1.00 96.69 120 LYS A N 1
ATOM 966 C CA . LYS A 1 120 ? 5.386 -10.558 -12.166 1.00 96.69 120 LYS A CA 1
ATOM 967 C C . LYS A 1 120 ? 4.457 -10.185 -11.012 1.00 96.69 120 LYS A C 1
ATOM 969 O O . LYS A 1 120 ? 3.398 -10.787 -10.882 1.00 96.69 120 LYS A O 1
ATOM 974 N N . GLU A 1 121 ? 4.807 -9.189 -10.201 1.00 97.38 121 GLU A N 1
ATOM 975 C CA . GLU A 1 121 ? 3.909 -8.737 -9.130 1.00 97.38 121 GLU A CA 1
ATOM 976 C C . GLU A 1 121 ? 2.673 -8.011 -9.693 1.00 97.38 121 GLU A C 1
ATOM 978 O O . GLU A 1 121 ? 1.573 -8.189 -9.175 1.00 97.38 121 GLU A O 1
ATOM 983 N N . CYS A 1 122 ? 2.803 -7.280 -10.809 1.00 97.69 122 CYS A N 1
ATOM 984 C CA . CYS A 1 122 ? 1.666 -6.637 -11.484 1.00 97.69 122 CYS A CA 1
ATOM 985 C C . CYS A 1 122 ? 0.612 -7.640 -11.981 1.00 97.69 122 CYS A C 1
ATOM 987 O O . CYS A 1 122 ? -0.561 -7.289 -12.053 1.00 97.69 122 CYS A O 1
ATOM 989 N N . GLN A 1 123 ? 0.992 -8.890 -12.275 1.00 97.56 123 GLN A N 1
ATOM 990 C CA . GLN A 1 123 ? 0.048 -9.950 -12.669 1.00 97.56 123 GLN A CA 1
ATOM 991 C C . GLN A 1 123 ? -0.962 -10.303 -11.576 1.00 97.56 123 GLN A C 1
ATOM 993 O O . GLN A 1 123 ? -1.997 -10.897 -11.868 1.00 97.56 123 GLN A O 1
ATOM 998 N N . ARG A 1 124 ? -0.662 -9.951 -10.324 1.00 97.38 124 ARG A N 1
ATOM 999 C CA . ARG A 1 124 ? -1.523 -10.209 -9.169 1.00 97.38 124 ARG A CA 1
ATOM 1000 C C . ARG A 1 124 ? -2.596 -9.136 -8.987 1.00 97.38 124 ARG A C 1
ATOM 1002 O O . ARG A 1 124 ? -3.507 -9.333 -8.196 1.00 97.38 124 ARG A O 1
ATOM 1009 N N . LEU A 1 125 ? -2.485 -8.013 -9.697 1.00 98.12 125 LEU A N 1
ATOM 1010 C CA . LEU A 1 125 ? -3.465 -6.933 -9.663 1.00 98.12 125 LEU A CA 1
ATOM 1011 C C . LEU A 1 125 ? -4.720 -7.320 -10.456 1.00 98.12 125 LEU A C 1
ATOM 1013 O O . LEU A 1 125 ? -4.637 -7.862 -11.565 1.00 98.12 125 LEU A O 1
ATOM 1017 N N . LYS A 1 126 ? -5.902 -6.991 -9.928 1.00 97.69 126 LYS A N 1
ATOM 1018 C CA . LYS A 1 126 ? -7.177 -7.259 -10.602 1.00 97.69 126 LYS A CA 1
ATOM 1019 C C . LYS A 1 126 ? -7.245 -6.506 -11.922 1.00 97.69 126 LYS A C 1
ATOM 1021 O O . LYS A 1 126 ? -6.988 -5.308 -11.996 1.00 97.69 126 LYS A O 1
ATOM 1026 N N . GLY A 1 127 ? -7.644 -7.214 -12.975 1.00 96.44 127 GLY A N 1
ATOM 1027 C CA . GLY A 1 127 ? -7.755 -6.643 -14.318 1.00 96.44 127 GLY A CA 1
ATOM 1028 C C . GLY A 1 127 ? -6.442 -6.598 -15.103 1.00 96.44 127 GLY A C 1
ATOM 1029 O O . GLY A 1 127 ? -6.425 -6.004 -16.184 1.00 96.44 127 GLY A O 1
ATOM 1030 N N . TRP A 1 128 ? -5.370 -7.239 -14.617 1.00 98.25 128 TRP A N 1
ATOM 1031 C CA . TRP A 1 128 ? -4.124 -7.366 -15.371 1.00 98.25 128 TRP A CA 1
ATOM 1032 C C . TRP A 1 128 ? -4.320 -8.038 -16.740 1.00 98.25 128 TRP A C 1
ATOM 1034 O O . TRP A 1 128 ? -5.119 -8.962 -16.909 1.00 98.25 128 TRP A O 1
ATOM 1044 N N . LYS A 1 129 ? -3.558 -7.570 -17.737 1.00 96.69 129 LYS A N 1
ATOM 1045 C CA . LYS A 1 129 ? -3.562 -8.079 -19.115 1.00 96.69 129 LYS A CA 1
ATOM 1046 C C . LYS A 1 129 ? -2.130 -8.196 -19.630 1.00 96.69 129 LYS A C 1
ATOM 1048 O O . LYS A 1 129 ? -1.330 -7.290 -19.434 1.00 96.69 129 LYS A O 1
ATOM 1053 N N . LYS A 1 130 ? -1.844 -9.257 -20.396 1.00 90.94 130 LYS A N 1
ATOM 1054 C CA . LYS A 1 130 ? -0.500 -9.569 -20.929 1.00 90.94 130 LYS A CA 1
ATOM 1055 C C . LYS A 1 130 ? 0.170 -8.426 -21.705 1.00 90.94 130 LYS A C 1
ATOM 1057 O O . LYS A 1 130 ? 1.375 -8.254 -21.590 1.00 90.94 130 LYS A O 1
ATOM 1062 N N . ASN A 1 131 ? -0.607 -7.657 -22.467 1.00 91.75 131 ASN A N 1
ATOM 1063 C CA . ASN A 1 131 ? -0.128 -6.508 -23.247 1.00 91.75 131 ASN A CA 1
ATOM 1064 C C . ASN A 1 131 ? -0.656 -5.174 -22.685 1.00 91.75 131 ASN A C 1
ATOM 1066 O O . ASN A 1 131 ? -0.789 -4.202 -23.425 1.00 91.75 131 ASN A O 1
ATOM 1070 N N . GLY A 1 132 ? -1.056 -5.159 -21.411 1.00 93.31 132 GLY A N 1
ATOM 1071 C CA . GLY A 1 132 ? -1.535 -3.965 -20.726 1.00 93.31 132 GLY A CA 1
ATOM 1072 C C . GLY A 1 132 ? -0.393 -3.084 -20.227 1.00 93.31 132 GLY A C 1
ATOM 1073 O O . GLY A 1 132 ? 0.752 -3.520 -20.109 1.00 93.31 132 GLY A O 1
ATOM 1074 N N . ASP A 1 133 ? -0.725 -1.837 -19.910 1.00 95.94 133 ASP A N 1
ATOM 1075 C CA . ASP A 1 133 ? 0.191 -0.917 -19.248 1.00 95.94 133 ASP A CA 1
ATOM 1076 C C . ASP A 1 133 ? 0.174 -1.173 -17.733 1.00 95.94 133 ASP A C 1
ATOM 1078 O O . ASP A 1 133 ? -0.776 -0.819 -17.032 1.00 95.94 133 ASP A O 1
ATOM 1082 N N . ASN A 1 134 ? 1.233 -1.814 -17.233 1.00 96.69 134 ASN A N 1
ATOM 1083 C CA . ASN A 1 134 ? 1.397 -2.118 -15.811 1.00 96.69 134 ASN A CA 1
ATOM 1084 C C . ASN A 1 134 ? 1.458 -0.855 -14.939 1.00 96.69 134 ASN A C 1
ATOM 1086 O O . ASN A 1 134 ? 0.985 -0.890 -13.804 1.00 96.69 134 ASN A O 1
ATOM 1090 N N . GLN A 1 135 ? 2.025 0.245 -15.444 1.00 95.69 135 GLN A N 1
ATOM 1091 C CA . GLN A 1 135 ? 2.120 1.491 -14.687 1.00 95.69 135 GLN A CA 1
ATOM 1092 C C . GLN A 1 135 ? 0.731 2.109 -14.514 1.00 95.69 135 GLN A C 1
ATOM 1094 O O . GLN A 1 135 ? 0.361 2.485 -13.399 1.00 95.69 135 GLN A O 1
ATOM 1099 N N . MET A 1 136 ? -0.059 2.170 -15.592 1.00 96.25 136 MET A N 1
ATOM 1100 C CA . MET A 1 136 ? -1.438 2.658 -15.496 1.00 96.25 136 MET A CA 1
ATOM 1101 C C . MET A 1 136 ? -2.312 1.748 -14.643 1.00 96.25 136 MET A C 1
ATOM 1103 O O . MET A 1 136 ? -3.052 2.247 -13.798 1.00 96.25 136 MET A O 1
ATOM 1107 N N . LEU A 1 137 ? -2.180 0.427 -14.791 1.00 97.94 137 LEU A N 1
ATOM 1108 C CA . LEU A 1 137 ? -2.894 -0.521 -13.941 1.00 97.94 137 LEU A CA 1
ATOM 1109 C C . LEU A 1 137 ? -2.572 -0.279 -12.462 1.00 97.94 137 LEU A C 1
ATOM 1111 O O . LEU A 1 137 ? -3.480 -0.162 -11.645 1.00 97.94 137 LEU A O 1
ATOM 1115 N N . TYR A 1 138 ? -1.292 -0.154 -12.110 1.00 98.06 138 TYR A N 1
ATOM 1116 C CA . TYR A 1 138 ? -0.873 0.106 -10.736 1.00 98.06 138 TYR A CA 1
ATOM 1117 C C . TYR A 1 138 ? -1.483 1.398 -10.172 1.00 98.06 138 TYR A C 1
ATOM 1119 O O . TYR A 1 138 ? -1.969 1.411 -9.037 1.00 98.06 138 TYR A O 1
ATOM 1127 N N . LEU A 1 139 ? -1.515 2.469 -10.970 1.00 97.56 139 LEU A N 1
ATOM 1128 C CA . LEU A 1 139 ? -2.155 3.732 -10.602 1.00 97.56 139 LEU A CA 1
ATOM 1129 C C . LEU A 1 139 ? -3.665 3.566 -10.376 1.00 97.56 139 LEU A C 1
ATOM 1131 O O . LEU A 1 139 ? -4.188 4.015 -9.354 1.00 97.56 139 LEU A O 1
ATOM 1135 N N . GLU A 1 140 ? -4.362 2.888 -11.288 1.00 98.06 140 GLU A N 1
ATOM 1136 C CA . GLU A 1 140 ? -5.802 2.625 -11.186 1.00 98.06 140 GLU A CA 1
ATOM 1137 C C . GLU A 1 140 ? -6.150 1.797 -9.948 1.00 98.06 140 GLU A C 1
ATOM 1139 O O . GLU A 1 140 ? -7.093 2.126 -9.224 1.00 98.06 140 GLU A O 1
ATOM 1144 N N . ARG A 1 141 ? -5.371 0.746 -9.670 1.00 98.38 141 ARG A N 1
ATOM 1145 C CA . ARG A 1 141 ? -5.586 -0.128 -8.511 1.00 98.38 141 ARG A CA 1
ATOM 1146 C C . ARG A 1 141 ? -5.305 0.575 -7.193 1.00 98.38 141 ARG A C 1
ATOM 1148 O O . ARG A 1 141 ? -6.127 0.510 -6.283 1.00 98.38 141 ARG A O 1
ATOM 1155 N N . THR A 1 142 ? -4.215 1.335 -7.122 1.00 98.31 142 THR A N 1
ATOM 1156 C CA . THR A 1 142 ? -3.905 2.189 -5.967 1.00 98.31 142 THR A CA 1
ATOM 1157 C C . THR A 1 142 ? -5.065 3.144 -5.675 1.00 98.31 142 THR A C 1
ATOM 1159 O O . THR A 1 142 ? -5.541 3.224 -4.540 1.00 98.31 142 THR A O 1
ATOM 1162 N N . LYS A 1 143 ? -5.563 3.839 -6.705 1.00 98.19 143 LYS A N 1
ATOM 1163 C CA . LYS A 1 143 ? -6.700 4.757 -6.581 1.00 98.19 143 LYS A CA 1
ATOM 1164 C C . LYS A 1 143 ? -7.956 4.035 -6.086 1.00 98.19 143 LYS A C 1
ATOM 1166 O O . LYS A 1 143 ? -8.601 4.520 -5.160 1.00 98.19 143 LYS A O 1
ATOM 1171 N N . ALA A 1 144 ? -8.278 2.874 -6.656 1.00 98.25 144 ALA A N 1
ATOM 1172 C CA . ALA A 1 144 ? -9.434 2.080 -6.246 1.00 98.25 144 ALA A CA 1
ATOM 1173 C C . ALA A 1 144 ? -9.355 1.659 -4.766 1.00 98.25 144 ALA A C 1
ATOM 1175 O O . ALA A 1 144 ? -10.351 1.765 -4.050 1.00 98.25 144 ALA A O 1
ATOM 1176 N N . CYS A 1 145 ? -8.174 1.256 -4.282 1.00 98.44 145 CYS A N 1
ATOM 1177 C CA . CYS A 1 145 ? -7.958 0.944 -2.867 1.00 98.44 145 CYS A CA 1
ATOM 1178 C C . CYS A 1 145 ? -8.179 2.168 -1.970 1.00 98.44 145 CYS A C 1
ATOM 1180 O O . CYS A 1 145 ? -8.880 2.066 -0.964 1.00 98.44 145 CYS A O 1
ATOM 1182 N N . VAL A 1 146 ? -7.645 3.340 -2.341 1.00 98.31 146 VAL A N 1
ATOM 1183 C CA . VAL A 1 146 ? -7.877 4.589 -1.592 1.00 98.31 146 VAL A CA 1
ATOM 1184 C C . VAL A 1 146 ? -9.365 4.927 -1.530 1.00 98.31 146 VAL A C 1
ATOM 1186 O O . VAL A 1 146 ? -9.874 5.240 -0.457 1.00 98.31 146 VAL A O 1
ATOM 1189 N N . GLU A 1 147 ? -10.082 4.839 -2.650 1.00 98.00 147 GLU A N 1
ATOM 1190 C CA . GLU A 1 147 ? -11.523 5.109 -2.693 1.00 98.00 147 GLU A CA 1
ATOM 1191 C C . GLU A 1 147 ? -12.321 4.128 -1.825 1.00 98.00 147 GLU A C 1
ATOM 1193 O O . GLU A 1 147 ? -13.230 4.544 -1.102 1.00 98.00 147 GLU A O 1
ATOM 1198 N N . ALA A 1 148 ? -11.982 2.836 -1.863 1.00 97.69 148 ALA A N 1
ATOM 1199 C CA . ALA A 1 148 ? -12.622 1.816 -1.036 1.00 97.69 148 ALA A CA 1
ATOM 1200 C C . ALA A 1 148 ? -12.396 2.081 0.462 1.00 97.69 148 ALA A C 1
ATOM 1202 O O . ALA A 1 148 ? -13.353 2.121 1.239 1.00 97.69 148 ALA A O 1
ATOM 1203 N N . ILE A 1 149 ? -11.148 2.346 0.857 1.00 98.19 149 ILE A N 1
ATOM 1204 C CA . ILE A 1 149 ? -10.772 2.654 2.242 1.00 98.19 149 ILE A CA 1
ATOM 1205 C C . ILE A 1 149 ? -11.439 3.954 2.714 1.00 98.19 149 ILE A C 1
ATOM 1207 O O . ILE A 1 149 ? -12.011 4.004 3.804 1.00 98.19 149 ILE A O 1
ATOM 1211 N N . SER A 1 150 ? -11.427 4.997 1.882 1.00 97.00 150 SER A N 1
ATOM 1212 C CA . SER A 1 150 ? -12.048 6.289 2.182 1.00 97.00 150 SER A CA 1
ATOM 1213 C C . SER A 1 150 ? -13.546 6.143 2.469 1.00 97.00 150 SER 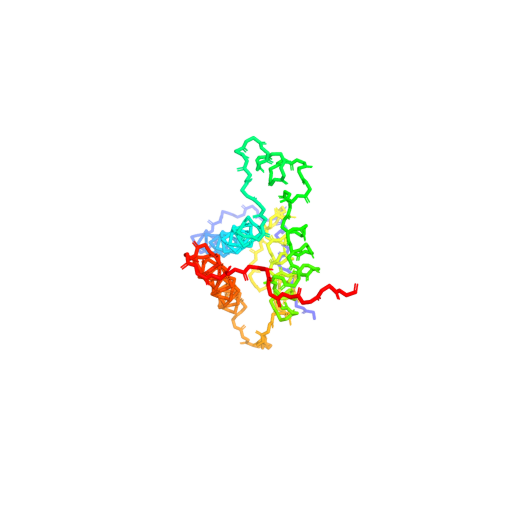A C 1
ATOM 1215 O O . SER A 1 150 ? -14.023 6.627 3.496 1.00 97.00 150 SER A O 1
ATOM 1217 N N . LYS A 1 151 ? -14.277 5.377 1.645 1.00 96.00 151 LYS A N 1
ATOM 1218 C CA . LYS A 1 151 ? -15.703 5.082 1.873 1.00 96.00 151 LYS A CA 1
ATOM 1219 C C . LYS A 1 151 ? -15.946 4.396 3.221 1.00 96.00 151 LYS A C 1
ATOM 1221 O O . LYS A 1 151 ? -16.895 4.754 3.919 1.00 96.00 151 LYS A O 1
ATOM 1226 N N . LYS A 1 152 ? -15.094 3.439 3.611 1.00 94.69 152 LYS A N 1
ATOM 1227 C CA . LYS A 1 152 ? -15.194 2.748 4.912 1.00 94.69 152 LYS A CA 1
ATOM 1228 C C . LYS A 1 152 ? -14.976 3.708 6.083 1.00 94.69 152 LYS A C 1
ATOM 1230 O O . LYS A 1 152 ? -15.706 3.631 7.070 1.00 94.69 152 LYS A O 1
ATOM 1235 N N . ILE A 1 153 ? -14.028 4.640 5.960 1.00 94.75 153 ILE A N 1
ATOM 1236 C CA . ILE A 1 153 ? -13.805 5.693 6.962 1.00 94.75 153 ILE A CA 1
ATOM 1237 C C . ILE A 1 153 ? -15.036 6.595 7.075 1.00 94.75 153 ILE A C 1
ATOM 1239 O O . ILE A 1 153 ? -15.548 6.783 8.178 1.00 94.75 153 ILE A O 1
ATOM 1243 N N . SER A 1 154 ? -15.550 7.114 5.954 1.00 94.19 154 SER A N 1
ATOM 1244 C CA . SER A 1 154 ? -16.741 7.973 5.948 1.00 94.19 154 SER A CA 1
ATOM 1245 C C . SER A 1 154 ? -17.944 7.289 6.599 1.00 94.19 154 SER A C 1
ATOM 1247 O O . SER A 1 154 ? -18.630 7.900 7.417 1.00 94.19 154 SER A O 1
ATOM 1249 N N . LEU A 1 155 ? -18.164 6.005 6.297 1.00 92.06 155 LEU A N 1
ATOM 1250 C CA . LEU A 1 155 ? -19.229 5.217 6.913 1.00 92.06 155 LEU A CA 1
ATOM 1251 C C . LEU A 1 155 ? -19.042 5.089 8.431 1.00 92.06 155 LEU A C 1
AT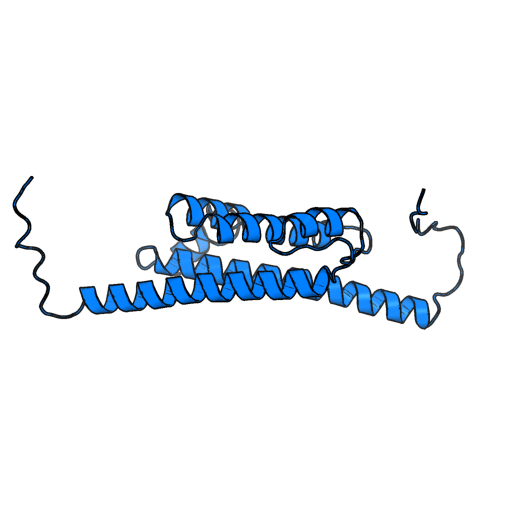OM 1253 O O . LEU A 1 155 ? -20.000 5.262 9.178 1.00 92.06 155 LEU A O 1
ATOM 1257 N N . LYS A 1 156 ? -17.820 4.826 8.906 1.00 89.06 156 LYS A N 1
ATOM 1258 C CA . LYS A 1 156 ? -17.533 4.732 10.346 1.00 89.06 156 LYS A CA 1
ATOM 1259 C C . LYS A 1 156 ? -17.767 6.045 11.082 1.00 89.06 156 LYS A C 1
ATOM 1261 O O . LYS A 1 156 ? -18.343 6.019 12.165 1.00 89.06 156 LYS A O 1
ATOM 1266 N N . ILE A 1 157 ? -17.363 7.172 10.497 1.00 90.12 157 ILE A N 1
ATOM 1267 C CA . ILE A 1 157 ? -17.615 8.501 11.073 1.00 90.12 157 ILE A CA 1
ATOM 1268 C C . ILE A 1 157 ? -19.124 8.740 11.199 1.00 90.12 157 ILE A C 1
ATOM 1270 O O . ILE A 1 157 ? -19.589 9.154 12.258 1.00 90.12 157 ILE A O 1
ATOM 1274 N N . LEU A 1 158 ? -19.892 8.416 10.154 1.00 91.00 158 LEU A N 1
ATOM 1275 C CA . LEU A 1 158 ? -21.348 8.556 10.169 1.00 91.00 158 LEU A CA 1
ATOM 1276 C C . LEU A 1 158 ? -22.003 7.663 11.234 1.00 91.00 158 LEU A C 1
ATOM 1278 O O . LEU A 1 158 ? -22.839 8.135 11.996 1.00 91.00 158 LEU A O 1
ATOM 1282 N N . VAL A 1 159 ? -21.604 6.390 11.322 1.00 88.56 159 VAL A N 1
ATOM 1283 C CA . VAL A 1 159 ? -22.117 5.456 12.341 1.00 88.56 159 VAL A CA 1
ATOM 1284 C C . VAL A 1 159 ? -21.768 5.925 13.754 1.00 88.56 159 VAL A C 1
ATOM 1286 O O . VAL A 1 159 ? -22.602 5.805 14.646 1.00 88.56 159 VAL A O 1
ATOM 1289 N N . GLY A 1 160 ? -20.568 6.472 13.967 1.00 85.06 160 GLY A N 1
ATOM 1290 C CA . GLY A 1 160 ? -20.180 7.081 15.241 1.00 85.06 160 GLY A CA 1
ATOM 1291 C C . GLY A 1 160 ? -21.096 8.246 15.615 1.00 85.06 160 GLY A C 1
ATOM 1292 O O . GLY A 1 160 ? -21.715 8.219 16.672 1.00 85.06 160 GLY A O 1
ATOM 1293 N N . ALA A 1 161 ? -21.286 9.197 14.697 1.00 88.12 161 ALA A N 1
ATOM 1294 C CA . ALA A 1 161 ? -22.161 10.348 14.919 1.00 88.12 161 ALA A CA 1
ATOM 1295 C C . ALA A 1 161 ? -23.621 9.954 15.214 1.00 88.12 161 ALA A C 1
ATOM 1297 O O . ALA A 1 161 ? -24.281 10.601 16.022 1.00 88.12 161 ALA A O 1
ATOM 1298 N N . LEU A 1 162 ? -24.125 8.883 14.588 1.00 88.31 162 LEU A N 1
ATOM 1299 C CA . LEU A 1 162 ? -25.465 8.356 14.865 1.00 88.31 162 LEU A CA 1
ATOM 1300 C C . LEU A 1 162 ? -25.579 7.727 16.260 1.00 88.31 162 LEU A C 1
ATOM 1302 O O . LEU A 1 162 ? -26.633 7.836 16.878 1.00 88.31 162 LEU A O 1
ATOM 1306 N N . LYS A 1 163 ? -24.520 7.079 16.761 1.00 81.62 163 LYS A N 1
ATOM 1307 C CA . LYS A 1 163 ? -24.492 6.512 18.121 1.00 81.62 163 LYS A CA 1
ATOM 1308 C C . LYS A 1 163 ? -24.429 7.588 19.202 1.00 81.62 163 LYS A C 1
ATOM 1310 O O . LYS A 1 163 ? -25.007 7.403 20.265 1.00 81.62 163 LYS A O 1
ATOM 1315 N N . ASP A 1 164 ? -23.763 8.702 18.913 1.00 78.56 164 ASP A N 1
ATOM 1316 C CA . ASP A 1 164 ? -23.628 9.829 19.840 1.00 78.56 164 ASP A CA 1
ATOM 1317 C C . ASP A 1 164 ? -24.864 10.753 19.843 1.00 78.56 164 ASP A C 1
ATOM 1319 O O . ASP A 1 164 ? -24.959 11.674 20.659 1.00 78.56 164 ASP A O 1
ATOM 1323 N N . ALA A 1 165 ? -25.828 10.528 18.940 1.00 73.62 165 ALA A N 1
ATOM 1324 C CA . ALA A 1 165 ? -27.057 11.304 18.884 1.00 73.62 165 ALA A CA 1
ATOM 1325 C C . ALA A 1 165 ? -27.953 11.000 20.106 1.00 73.62 165 ALA A C 1
ATOM 1327 O O . ALA A 1 165 ? -28.236 9.833 20.397 1.00 73.62 165 ALA A O 1
ATOM 1328 N N . PRO A 1 166 ? -28.449 12.025 20.825 1.00 61.56 166 PRO A N 1
ATOM 1329 C CA . PRO A 1 166 ? -29.306 11.819 21.988 1.00 61.56 166 PRO A CA 1
ATOM 1330 C C . PRO A 1 166 ? -30.623 11.143 21.571 1.00 61.56 166 PRO A C 1
ATOM 1332 O O . PRO A 1 166 ? -31.423 11.742 20.854 1.00 61.56 166 PRO A O 1
ATOM 1335 N N . GLY A 1 167 ? -30.852 9.900 22.018 1.00 62.56 167 GLY A N 1
ATOM 1336 C CA . GLY A 1 167 ? -32.116 9.179 21.793 1.00 62.56 167 GLY A CA 1
ATOM 1337 C C . GLY A 1 167 ? -32.037 7.665 21.556 1.00 62.56 167 GLY A C 1
ATOM 1338 O O . GLY A 1 167 ? -33.088 7.032 21.505 1.00 62.56 167 GLY A O 1
ATOM 1339 N N . VAL A 1 168 ? -30.850 7.058 21.437 1.00 56.91 168 VAL A N 1
ATOM 1340 C CA . VAL A 1 168 ? -30.706 5.590 21.344 1.00 56.91 168 VAL A CA 1
ATOM 1341 C C . VAL A 1 168 ? -30.295 5.039 22.713 1.00 56.91 168 VAL A C 1
ATOM 1343 O O . VAL A 1 168 ? -29.116 4.939 23.035 1.00 56.91 168 VAL A O 1
ATOM 1346 N N . ASP A 1 169 ? -31.287 4.761 23.558 1.00 48.75 169 ASP A N 1
ATOM 1347 C CA . ASP A 1 169 ? -31.095 4.140 24.872 1.00 48.75 169 ASP A CA 1
ATOM 1348 C C . ASP A 1 169 ? -30.738 2.651 24.706 1.00 48.75 169 ASP A C 1
ATOM 1350 O O . ASP A 1 169 ? -31.557 1.846 24.262 1.00 48.75 169 ASP A O 1
ATOM 1354 N N . ASP A 1 170 ? -29.514 2.287 25.093 1.00 54.28 170 ASP A N 1
ATOM 1355 C CA . ASP A 1 170 ? -28.956 0.920 25.098 1.00 54.28 170 ASP A CA 1
ATOM 1356 C C . ASP A 1 170 ? -29.647 -0.015 26.124 1.00 54.28 170 ASP A C 1
ATOM 1358 O O . ASP A 1 170 ? -29.278 -1.171 26.301 1.00 54.28 170 ASP A O 1
ATOM 1362 N N . ARG A 1 171 ? -30.684 0.464 26.826 1.00 53.78 171 ARG A N 1
ATOM 1363 C CA . ARG A 1 171 ? -31.375 -0.254 27.914 1.00 53.78 171 ARG A CA 1
ATOM 1364 C C . ARG A 1 171 ? -32.603 -1.069 27.491 1.00 53.78 171 ARG A C 1
ATOM 1366 O O . ARG A 1 171 ? -33.433 -1.392 28.335 1.00 53.78 171 ARG A O 1
ATOM 1373 N N . THR A 1 172 ? -32.739 -1.429 26.214 1.00 50.12 172 THR A N 1
ATOM 1374 C CA . THR A 1 172 ? -33.873 -2.256 25.734 1.00 50.12 172 THR A CA 1
ATOM 1375 C C . THR A 1 172 ? -33.491 -3.618 25.156 1.00 50.12 172 THR A C 1
ATOM 1377 O O . THR A 1 172 ? -34.362 -4.332 24.660 1.00 50.12 172 THR A O 1
ATOM 1380 N N . LEU A 1 173 ? -32.228 -4.040 25.259 1.00 54.50 173 LEU A N 1
ATOM 1381 C CA . LEU A 1 173 ? -31.862 -5.419 24.938 1.00 54.50 173 LEU A CA 1
ATOM 1382 C C . LEU A 1 173 ? -32.156 -6.319 26.152 1.00 54.50 173 LEU A C 1
ATOM 1384 O O . LEU A 1 173 ? -31.604 -6.066 27.222 1.00 54.50 173 LEU A O 1
ATOM 1388 N N . PRO A 1 174 ? -33.031 -7.339 26.031 1.00 45.19 174 PRO A N 1
ATOM 1389 C CA . PRO A 1 174 ? -33.266 -8.276 27.121 1.00 45.19 174 PRO A CA 1
ATOM 1390 C C . PRO A 1 174 ? -31.982 -9.061 27.409 1.00 45.19 174 PRO A C 1
ATOM 1392 O O . PRO A 1 174 ? -31.318 -9.521 26.475 1.00 45.19 174 PRO A O 1
ATOM 1395 N N . ASP A 1 175 ? -31.653 -9.185 28.698 1.00 58.69 175 ASP A N 1
ATOM 1396 C CA . ASP A 1 175 ? -30.547 -10.006 29.201 1.00 58.69 175 ASP A CA 1
ATOM 1397 C C . ASP A 1 175 ? -30.590 -11.400 28.559 1.00 58.69 175 ASP A C 1
ATOM 1399 O O . ASP A 1 175 ? -31.646 -12.039 28.501 1.00 58.69 175 ASP A O 1
ATOM 1403 N N . ARG A 1 176 ? -29.438 -11.839 28.040 1.00 50.25 176 ARG A N 1
ATOM 1404 C CA . ARG A 1 176 ? -29.241 -13.197 27.522 1.00 50.25 176 ARG A CA 1
ATOM 1405 C C . ARG A 1 176 ? -29.004 -14.191 28.646 1.00 50.25 176 ARG A C 1
ATOM 1407 O O . ARG A 1 176 ? -28.238 -13.846 29.570 1.00 50.25 176 ARG A O 1
#

Organism: NCBI:txid883078

Foldseek 3Di:
DDDDPPPPPPDPDDQDPVNVVVLVVLVVQLVVLQVLLVLLLVLLLLLVCLVDPPDDPVVSCQQCDDPHQNVDLVSSLVVCVVVVLDDPLLSQLNVLSVQLNCVSVVDPDGDHCPPPSNVVSLVSQPPDDPPDDSSVSNVVSSVVSSVRSVVSSVVSVVVVVVVPDPDDDPPPDPDD

Sequence (176 aa):
MTEEPKIRIGDARPLTTHDYLKMLSEQSEAGNALVLAGLVEDWLQKLLMHSTRSLSNTLATKIYDGYGPLSQFSQKIEIAYIFELIDEDVYDELRAIKEIRNRFAHTTVFRNFKSEEVAKECQRLKGWKKNGDNQMLYLERTKACVEAISKKISLKILVGALKDAPGVDDRTLPDR

pLDDT: mean 86.83, std 16.61, range [35.47, 98.69]